Protein 4TT0 (pdb70)

Organism: Human herpesvirus 1 (strain 17) (NCBI:txid10299)

B-factor: mean 60.41, std 27.04, range [20.14, 181.1]

Nearest PDB structures (foldseek):
  4tt1-assembly1_B  TM=1.000E+00  e=6.386E-19  Human alphaherpesvirus 1 strain 17
  4tt1-assembly1_B  TM=8.387E-01  e=1.303E-18  Human alphaherpesvirus 1 strain 17
  3mxz-assembly1_A  TM=4.841E-01  e=7.674E+00  Arabidopsis thaliana

Secondary structure (DSSP, 8-state):
---HHHHHHHHHHHHHHHHHHHHHHHHHHHHHHHHHHHHHHHHHTTSPPPHHHHHHHTT--SHHHHHHHHHHHHHHHHHHHHHHHHHHHHHHHHHHHHHT-TTTS-BTTB--TTGGGHHHHHHHHSS--/-HHHHHHHHHHHHHHHHHHHHHHHHHHHHHHHHHHHHHHHHHHHHHTTSPPPHHHHHHHTT-SSHHHHHHHHHHHHHHHHHHHHHHHHHHHHHHHHHHHHHT-TTTS-BTTB--TTGGGHHHHHHHHTT--

Radius of gyration: 36.23 Å; Cα contacts (8 Å, |Δi|>4): 166; chains: 2; bounding box: 95×117×63 Å

Sequence (260 aa):
LGSAKQQRAEATERVTAGLREVLAARERRAQLEAEGLANLKTLLKVVAVPATVAKTLDQARSAEEIADQVEILVDQTEKARELDVQAVAWLEHAQRTFETHPLSAASGDGPGLLTRQGARLQALFDTRRGPLGSAKQQRAEATERVTAGLREVLAARERRAQLEAEGLANLKTLLKVVAVPATVAKTLDQARSAEEIADQVEILVDQTEKARELDVQAVAWLEHAQRTFETHPLSAASGDGPGLLTRQGARLQALFDTRR

InterPro domains:
  IPR005210 Herpesvirus large tegument protein deneddylase [PF03586] (1355-1606)
  IPR006928 Herpesvirus large tegument protein, USP domain [PF04843] (48-243)
  IPR006928 Herpesvirus large tegument protein, USP domain [PS51521] (45-263)
  IPR034702 Large tegument protein deneddylase [MF_04044] (42-3164)
  IPR038765 Papain-like cysteine peptidase superfamily [SSF54001] (44-271)

Foldseek 3Di:
DPDPVVVVVVVVVCVVVVVVVVVVVVVVVVVVQQVVLVVVLVVVPVDPDDPQCVVCSVVDPHPVVSVVSVVVVVVVVVVVVVVLVVVLVVLVVVVVDQCPDPVFHDDPVGHGPCVVVVVVSVVSNPPDD/DPVVVVVVVVVVVVVVVVVVVVVVVVVVVVVVVVQVVVLVVVLVVVPVDPDDCLQVVCSVVDPHPVVSVVSVVVVVVVVVVVVVVLVVVLVVLVVVVVVQCPDPVFHDDPVGHGDCVVVVVVNVVVNVPDD

Solvent-accessible surface area: 17402 Å² total; per-residue (Å²): 223,58,48,74,142,105,111,136,60,116,38,86,91,152,108,75,35,29,102,156,126,75,94,59,60,160,107,163,164,52,112,97,71,59,118,17,23,53,78,0,26,81,74,0,98,111,44,85,33,20,68,54,4,43,154,67,4,79,122,5,204,35,4,95,75,0,8,80,27,0,39,88,6,0,52,66,8,53,109,40,10,90,107,16,76,85,5,20,47,0,1,69,23,0,26,138,13,4,109,114,9,123,54,6,36,65,76,88,146,32,101,10,38,10,75,190,18,18,94,80,2,89,66,9,31,86,132,192,107,88,116,158,46,67,38,120,99,121,145,42,76,42,89,92,155,101,53,40,28,127,134,126,91,95,53,66,173,87,156,170,59,113,96,82,60,113,17,25,54,77,0,23,79,70,0,98,107,45,81,31,21,64,34,1,45,157,69,6,87,129,9,206,35,3,93,66,3,8,87,44,2,56,68,7,4,36,70,7,62,118,38,26,97,110,20,77,93,7,14,48,3,1,70,19,0,30,139,14,4,109,118,11,118,45,6,30,64,81,89,147,30,108,10,45,8,74,161,3,21,87,72,0,92,33,1,26,95,111,125,118

GO terms:
  GO:0101005 deubiquitinase activity (F, IDA)
  GO:0039537 symbiont-mediated suppression of cytoplasmic pattern recognition receptor signaling pathway (P, IDA)
  GO:0030430 host cell cytoplasm (C, IDA)
  GO:0019033 viral tegument (C, IDA)
  GO:0042025 host cell nucleus (C, EXP)
  GO:0019033 viral tegument (C, EXP)
  GO:0030430 host cell cytoplasm (C, EXP)
  GO:0039708 nuclear capsid assembly (P, IMP)
  GO:0005515 protein binding (F, IPI)

Structure (mmCIF, N/CA/C/O backbone):
data_4TT0
#
_entry.id   4TT0
#
_cell.length_a   110.939
_cell.length_b   110.939
_cell.length_c   154.930
_cell.angle_alpha   90.00
_cell.angle_beta   90.00
_cell.angle_gamma   120.00
#
_symmetry.space_group_name_H-M   'P 61 2 2'
#
loop_
_entity.id
_entity.type
_entity.pdbx_description
1 polymer Deneddylase
2 non-polymer 'IODIDE ION'
3 water water
#
loop_
_atom_site.group_PDB
_atom_site.id
_atom_site.type_symbol
_atom_site.label_atom_id
_atom_site.label_alt_id
_atom_site.label_comp_id
_atom_site.label_asym_id
_atom_site.label_entity_id
_atom_site.label_seq_id
_atom_site.pdbx_PDB_ins_code
_atom_site.Cartn_x
_atom_site.Cartn_y
_atom_site.Cartn_z
_atom_site.occupancy
_atom_site.B_iso_or_equiv
_atom_site.auth_seq_id
_atom_site.auth_comp_id
_atom_site.auth_asym_id
_atom_site.auth_atom_id
_atom_site.pdbx_PDB_model_num
ATOM 1 N N . LEU A 1 3 ? -3.231 -14.760 90.404 1.00 90.50 1597 LEU A N 1
ATOM 2 C CA . LEU A 1 3 ? -4.419 -15.551 90.690 1.00 108.12 1597 LEU A CA 1
ATOM 3 C C . LEU A 1 3 ? -4.958 -16.250 89.443 1.00 113.93 1597 LEU A C 1
ATOM 4 O O . LEU A 1 3 ? -5.467 -17.381 89.523 1.00 114.35 1597 LEU A O 1
ATOM 9 N N . GLY A 1 4 ? -4.862 -15.570 88.301 1.00 102.81 1598 GLY A N 1
ATOM 10 C CA . GLY A 1 4 ? -5.535 -16.013 87.090 1.00 109.23 1598 GLY A CA 1
ATOM 11 C C . GLY A 1 4 ? -5.095 -17.271 86.352 1.00 120.86 1598 GLY A C 1
ATOM 12 O O . GLY A 1 4 ? -5.927 -18.144 86.082 1.00 130.31 1598 GLY A O 1
ATOM 13 N N . SER A 1 5 ? -3.802 -17.398 86.066 1.00 117.11 1599 SER A N 1
ATOM 14 C CA . SER A 1 5 ? -3.302 -18.485 85.216 1.00 109.04 1599 SER A CA 1
ATOM 15 C C . SER A 1 5 ? -1.785 -18.432 85.123 1.00 117.42 1599 SER A C 1
ATOM 16 O O . SER A 1 5 ? -1.176 -17.442 85.519 1.00 114.20 1599 SER A O 1
ATOM 19 N N . ALA A 1 6 ? -1.177 -19.489 84.591 1.00 126.94 1600 ALA A N 1
ATOM 20 C CA . ALA A 1 6 ? 0.257 -19.483 84.325 1.00 113.18 1600 ALA A CA 1
ATOM 21 C C . ALA A 1 6 ? 0.580 -18.367 83.331 1.00 98.86 1600 ALA A C 1
ATOM 22 O O . ALA A 1 6 ? 1.449 -17.517 83.564 1.00 87.17 1600 ALA A O 1
ATOM 24 N N . LYS A 1 7 ? -0.167 -18.380 82.231 1.00 102.52 1601 LYS A N 1
ATOM 25 C CA . LYS A 1 7 ? -0.040 -17.431 81.131 1.00 91.21 1601 LYS A CA 1
ATOM 26 C C . LYS A 1 7 ? -0.445 -15.995 81.502 1.00 96.46 1601 LYS A C 1
ATOM 27 O O . LYS A 1 7 ? 0.196 -15.022 81.086 1.00 101.59 1601 LYS A O 1
ATOM 33 N N . GLN A 1 8 ? -1.521 -15.869 82.272 1.00 87.41 1602 GLN A N 1
ATOM 34 C CA . GLN A 1 8 ? -2.013 -14.567 82.698 1.00 77.65 1602 GLN A CA 1
ATOM 35 C C . GLN A 1 8 ? -1.090 -13.897 83.733 1.00 82.45 1602 GLN A C 1
ATOM 36 O O . GLN A 1 8 ? -0.993 -12.667 83.776 1.00 74.53 1602 GLN A O 1
ATOM 42 N N . GLN A 1 9 ? -0.406 -14.708 84.542 1.00 84.97 1603 GLN A N 1
ATOM 43 C CA . GLN A 1 9 ? 0.597 -14.224 85.498 1.00 88.71 1603 GLN A CA 1
ATOM 44 C C . GLN A 1 9 ? 1.730 -13.471 84.795 1.00 104.27 1603 GLN A C 1
ATOM 45 O O . GLN A 1 9 ? 2.147 -12.381 85.217 1.00 83.38 1603 GLN A O 1
ATOM 51 N N . ARG A 1 10 ? 2.235 -14.076 83.726 1.00 122.25 1604 ARG A N 1
ATOM 52 C CA . ARG A 1 10 ? 3.262 -13.453 82.908 1.00 119.15 1604 ARG A CA 1
ATOM 53 C C . ARG A 1 10 ? 2.787 -12.149 82.316 1.00 97.56 1604 ARG A C 1
ATOM 54 O O . ARG A 1 10 ? 3.492 -11.145 82.375 1.00 92.42 1604 ARG A O 1
ATOM 62 N N . ALA A 1 11 ? 1.582 -12.189 81.748 1.00 83.30 1605 ALA A N 1
ATOM 63 C CA . ALA A 1 11 ? 0.998 -11.050 81.048 1.00 78.33 1605 ALA A CA 1
ATOM 64 C C . ALA A 1 11 ? 0.911 -9.807 81.941 1.00 84.88 1605 ALA A C 1
ATOM 65 O O . ALA A 1 11 ? 1.179 -8.699 81.482 1.00 68.30 1605 ALA A O 1
ATOM 67 N N . GLU A 1 12 ? 0.544 -9.986 83.207 1.00 94.54 1606 GLU A N 1
ATOM 68 C CA . GLU A 1 12 ? 0.540 -8.871 84.152 1.00 94.02 1606 GLU A CA 1
ATOM 69 C C . GLU A 1 12 ? 1.947 -8.424 84.533 1.00 93.64 1606 GLU A C 1
ATOM 70 O O . GLU A 1 12 ? 2.187 -7.235 84.757 1.00 96.09 1606 GLU A O 1
ATOM 76 N N . ALA A 1 13 ? 2.868 -9.379 84.624 1.00 85.41 1607 ALA A N 1
ATOM 77 C CA . ALA A 1 13 ? 4.224 -9.080 85.062 1.00 80.45 1607 ALA A CA 1
ATOM 78 C C . ALA A 1 13 ? 4.960 -8.158 84.091 1.00 79.57 1607 ALA A C 1
ATOM 79 O O . ALA A 1 13 ? 5.583 -7.170 84.505 1.00 68.26 1607 ALA A O 1
ATOM 81 N N . THR A 1 14 ? 4.878 -8.472 82.803 1.00 59.75 1608 THR A N 1
ATOM 82 C CA . THR A 1 14 ? 5.443 -7.608 81.777 1.00 63.62 1608 THR A CA 1
ATOM 83 C C . THR A 1 14 ? 4.691 -6.284 81.727 1.00 62.90 1608 THR A C 1
ATOM 84 O O . THR A 1 14 ? 5.295 -5.232 81.568 1.00 66.87 1608 THR A O 1
ATOM 88 N N . GLU A 1 15 ? 3.368 -6.353 81.850 1.00 76.77 1609 GLU A N 1
ATOM 89 C CA . GLU A 1 15 ? 2.516 -5.171 81.780 1.00 68.73 1609 GLU A CA 1
ATOM 90 C C . GLU A 1 15 ? 2.964 -4.148 82.826 1.00 72.33 1609 GLU A C 1
ATOM 91 O O . GLU A 1 15 ? 2.958 -2.944 82.563 1.00 72.14 1609 GLU A O 1
ATOM 97 N N . ARG A 1 16 ? 3.358 -4.624 84.004 1.00 53.25 1610 ARG A N 1
ATOM 98 C CA . ARG A 1 16 ? 3.939 -3.740 85.012 1.00 53.09 1610 ARG A CA 1
ATOM 99 C C . ARG A 1 16 ? 5.188 -3.028 84.457 1.00 60.16 1610 ARG A C 1
ATOM 100 O O . ARG A 1 16 ? 5.426 -1.853 84.720 1.00 60.92 1610 ARG A O 1
ATOM 108 N N . VAL A 1 17 ? 5.988 -3.746 83.683 1.00 66.71 1611 VAL A N 1
ATOM 109 C CA . VAL A 1 17 ? 7.205 -3.164 83.136 1.00 55.64 1611 VAL A CA 1
ATOM 110 C C . VAL A 1 17 ? 6.884 -2.106 82.084 1.00 48.91 1611 VAL A C 1
ATOM 111 O O . VAL A 1 17 ? 7.430 -0.998 82.131 1.00 43.69 1611 VAL A O 1
ATOM 115 N N . THR A 1 18 ? 6.009 -2.441 81.135 1.00 45.18 1612 THR A N 1
ATOM 116 C CA . THR A 1 18 ? 5.645 -1.492 80.079 1.00 42.69 1612 THR A CA 1
ATOM 117 C C . THR A 1 18 ? 4.872 -0.275 80.601 1.00 48.11 1612 THR A C 1
ATOM 118 O O . THR A 1 18 ? 5.119 0.852 80.177 1.00 46.99 1612 THR A O 1
ATOM 122 N N . ALA A 1 19 ? 3.920 -0.507 81.497 1.00 53.77 1613 ALA A N 1
ATOM 123 C CA . ALA A 1 19 ? 3.187 0.590 82.112 1.00 50.90 1613 ALA A CA 1
ATOM 124 C C . ALA A 1 19 ? 4.139 1.498 82.906 1.00 50.34 1613 ALA A C 1
ATOM 125 O O . ALA A 1 19 ? 4.032 2.726 82.858 1.00 54.33 1613 ALA A O 1
ATOM 127 N N . GLY A 1 20 ? 5.085 0.886 83.613 1.00 43.84 1614 GLY A N 1
ATOM 128 C CA . GLY A 1 20 ? 6.081 1.628 84.360 1.00 43.85 1614 GLY A CA 1
ATOM 129 C C . GLY A 1 20 ? 6.909 2.502 83.431 1.00 41.03 1614 GLY A C 1
ATOM 130 O O . GLY A 1 20 ? 7.246 3.622 83.768 1.00 48.04 1614 GLY A O 1
ATOM 131 N N . LEU A 1 21 ? 7.264 1.972 82.267 1.00 39.74 1615 LEU A N 1
ATOM 132 C CA . LEU A 1 21 ? 7.938 2.761 81.259 1.00 37.34 1615 LEU A CA 1
ATOM 133 C C . LEU A 1 21 ? 7.084 3.950 80.799 1.00 55.44 1615 LEU A C 1
ATOM 134 O O . LEU A 1 21 ? 7.571 5.080 80.706 1.00 47.79 1615 LEU A O 1
ATOM 139 N N . ARG A 1 22 ? 5.817 3.679 80.496 1.00 42.72 1616 ARG A N 1
ATOM 140 C CA . ARG A 1 22 ? 4.888 4.697 80.025 1.00 42.64 1616 ARG A CA 1
ATOM 141 C C . ARG A 1 22 ? 4.752 5.790 81.059 1.00 37.80 1616 ARG A C 1
ATOM 142 O O . ARG A 1 22 ? 4.727 6.973 80.760 1.00 36.05 1616 ARG A O 1
ATOM 150 N N . GLU A 1 23 ? 4.676 5.372 82.301 1.00 38.38 1617 GLU A N 1
ATOM 151 C CA . GLU A 1 23 ? 4.595 6.309 83.389 1.00 39.87 1617 GLU A CA 1
ATOM 152 C C . GLU A 1 23 ? 5.877 7.174 83.422 1.00 49.68 1617 GLU A C 1
ATOM 153 O O . GLU A 1 23 ? 5.806 8.393 83.550 1.00 52.86 1617 GLU A O 1
ATOM 159 N N . VAL A 1 24 ? 7.043 6.553 83.275 1.00 49.16 1618 VAL A N 1
ATOM 160 C CA . VAL A 1 24 ? 8.299 7.295 83.284 1.00 42.06 1618 VAL A CA 1
ATOM 161 C C . VAL A 1 24 ? 8.387 8.299 82.137 1.00 44.16 1618 VAL A C 1
ATOM 162 O O . VAL A 1 24 ? 8.707 9.466 82.348 1.00 43.40 1618 VAL A O 1
ATOM 166 N N . LEU A 1 25 ? 8.059 7.857 80.934 1.00 32.80 1619 LEU A N 1
ATOM 167 C CA . LEU A 1 25 ? 8.089 8.736 79.781 1.00 30.94 1619 LEU A CA 1
ATOM 168 C C . LEU A 1 25 ? 7.097 9.906 79.950 1.00 31.56 1619 LEU A C 1
ATOM 169 O O . LEU A 1 25 ? 7.427 11.048 79.668 1.00 46.32 1619 LEU A O 1
ATOM 174 N N . ALA A 1 26 ? 5.888 9.608 80.403 1.00 33.28 1620 ALA A N 1
ATOM 175 C CA . ALA A 1 26 ? 4.868 10.631 80.621 1.00 37.94 1620 ALA A CA 1
ATOM 176 C C . ALA A 1 26 ? 5.359 11.711 81.574 1.00 35.87 1620 ALA A C 1
ATOM 177 O O . ALA A 1 26 ? 5.190 12.906 81.322 1.00 42.33 1620 ALA A O 1
ATOM 179 N N . ALA A 1 27 ? 5.996 11.291 82.655 1.00 36.93 1621 ALA A N 1
ATOM 180 C CA . ALA A 1 27 ? 6.510 12.241 83.619 1.00 38.61 1621 ALA A CA 1
ATOM 181 C C . ALA A 1 27 ? 7.619 13.093 83.004 1.00 40.74 1621 ALA A C 1
ATOM 182 O O . ALA A 1 27 ? 7.633 14.300 83.182 1.00 46.48 1621 ALA A O 1
ATOM 184 N N . ARG A 1 28 ? 8.534 12.472 82.266 1.00 34.16 1622 ARG A N 1
ATOM 185 C CA . ARG A 1 28 ? 9.643 13.211 81.675 1.00 45.11 1622 ARG A CA 1
ATOM 186 C C . ARG A 1 28 ? 9.109 14.280 80.714 1.00 41.27 1622 ARG A C 1
ATOM 187 O O . ARG A 1 28 ? 9.568 15.437 80.727 1.00 31.77 1622 ARG A O 1
ATOM 195 N N . GLU A 1 29 ? 8.138 13.881 79.897 1.00 31.04 1623 GLU A N 1
ATOM 196 C CA . GLU A 1 29 ? 7.498 14.789 78.961 1.00 38.13 1623 GLU A CA 1
ATOM 197 C C . GLU A 1 29 ? 6.852 15.993 79.649 1.00 45.55 1623 GLU A C 1
ATOM 198 O O . GLU A 1 29 ? 7.088 17.141 79.279 1.00 49.79 1623 GLU A O 1
ATOM 204 N N . ARG A 1 30 ? 6.040 15.708 80.654 1.00 35.70 1624 ARG A N 1
ATOM 205 C CA . ARG A 1 30 ? 5.365 16.729 81.420 1.00 38.95 1624 ARG A CA 1
ATOM 206 C C . ARG A 1 30 ? 6.386 17.664 82.052 1.00 39.65 1624 ARG A C 1
ATOM 207 O O . ARG A 1 30 ? 6.223 18.880 82.025 1.00 41.31 1624 ARG A O 1
ATOM 215 N N . ARG A 1 31 ? 7.455 17.084 82.587 1.00 38.71 1625 ARG A N 1
ATOM 216 C CA . ARG A 1 31 ? 8.526 17.838 83.208 1.00 39.56 1625 ARG A CA 1
ATOM 217 C C . ARG A 1 31 ? 9.214 18.753 82.196 1.00 42.17 1625 ARG A C 1
ATOM 218 O O . ARG A 1 31 ? 9.538 19.896 82.501 1.00 39.19 1625 ARG A O 1
ATOM 226 N N . ALA A 1 32 ? 9.429 18.262 80.983 1.00 36.04 1626 ALA A N 1
ATOM 227 C CA . ALA A 1 32 ? 10.082 19.084 79.978 1.00 35.88 1626 ALA A CA 1
ATOM 228 C C . ALA A 1 32 ? 9.268 20.353 79.725 1.00 50.60 1626 ALA A C 1
ATOM 229 O O . ALA A 1 32 ? 9.779 21.471 79.817 1.00 42.23 1626 ALA A O 1
ATOM 231 N N . GLN A 1 33 ? 7.984 20.175 79.474 1.00 35.69 1627 GLN A N 1
ATOM 232 C CA . GLN A 1 33 ? 7.137 21.293 79.127 1.00 37.92 1627 GLN A CA 1
ATOM 233 C C . GLN A 1 33 ? 6.905 22.267 80.231 1.00 41.72 1627 GLN A C 1
ATOM 234 O O . GLN A 1 33 ? 6.796 23.456 79.968 1.00 55.03 1627 GLN A O 1
ATOM 240 N N . LEU A 1 34 ? 6.837 21.801 81.467 1.00 30.06 1628 LEU A N 1
ATOM 241 C CA . LEU A 1 34 ? 6.704 22.768 82.535 1.00 32.12 1628 LEU A CA 1
ATOM 242 C C . LEU A 1 34 ? 8.036 23.519 82.716 1.00 41.91 1628 LEU A C 1
ATOM 243 O O . LEU A 1 34 ? 8.054 24.732 82.903 1.00 39.62 1628 LEU A O 1
ATOM 248 N N . GLU A 1 35 ? 9.150 22.809 82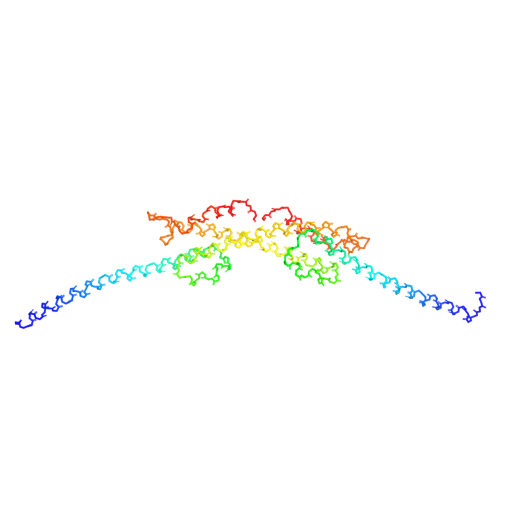.587 1.00 36.77 1629 GLU A N 1
ATOM 249 C CA . GLU A 1 35 ? 10.437 23.464 82.667 1.00 39.13 1629 GLU A CA 1
ATOM 250 C C . GLU A 1 35 ? 10.603 24.491 81.575 1.00 38.84 1629 GLU A C 1
ATOM 251 O O . GLU A 1 35 ? 11.216 25.533 81.793 1.00 31.74 1629 GLU A O 1
ATOM 257 N N . ALA A 1 36 ? 10.025 24.223 80.413 1.00 37.12 1630 ALA A N 1
ATOM 258 C CA . ALA A 1 36 ? 10.080 25.207 79.344 1.00 34.95 1630 ALA A CA 1
ATOM 259 C C . ALA A 1 36 ? 9.308 26.451 79.786 1.00 34.35 1630 ALA A C 1
ATOM 260 O O . ALA A 1 36 ? 9.760 27.571 79.577 1.00 45.53 1630 ALA A O 1
ATOM 262 N N . GLU A 1 37 ? 8.155 26.240 80.415 1.00 32.00 1631 GLU A N 1
ATOM 263 C CA . GLU A 1 37 ? 7.356 27.342 80.925 1.00 40.56 1631 GLU A CA 1
ATOM 264 C C . GLU A 1 37 ? 8.154 28.092 81.995 1.00 38.00 1631 GLU A C 1
ATOM 265 O O . GLU A 1 37 ? 8.214 29.321 81.986 1.00 35.75 1631 GLU A O 1
ATOM 271 N N . GLY A 1 38 ? 8.796 27.345 82.890 1.00 31.59 1632 GLY A N 1
ATOM 272 C CA . GLY A 1 38 ? 9.661 27.921 83.909 1.00 30.30 1632 GLY A CA 1
ATOM 273 C C . GLY A 1 38 ? 10.822 28.745 83.356 1.00 37.70 1632 GLY A C 1
ATOM 274 O O . GLY A 1 38 ? 11.159 29.787 83.917 1.00 44.86 1632 GLY A O 1
ATOM 275 N N . LEU A 1 39 ? 11.445 28.275 82.276 1.00 30.84 1633 LEU A N 1
ATOM 276 C CA . LEU A 1 39 ? 12.515 29.022 81.625 1.00 42.38 1633 LEU A CA 1
ATOM 277 C C . LEU A 1 39 ? 11.984 30.320 81.011 1.00 45.27 1633 LEU A C 1
ATOM 278 O O . LEU A 1 39 ? 12.626 31.372 81.096 1.00 40.87 1633 LEU A O 1
ATOM 283 N N . ALA A 1 40 ? 10.809 30.233 80.393 1.00 33.20 1634 ALA A N 1
ATOM 284 C CA . ALA A 1 40 ? 10.157 31.393 79.786 1.00 35.78 1634 ALA A CA 1
ATOM 285 C C . ALA A 1 40 ? 9.892 32.444 80.841 1.00 39.31 1634 ALA A C 1
ATOM 286 O O . ALA A 1 40 ? 10.142 33.625 80.642 1.00 34.41 1634 ALA A O 1
ATOM 288 N N . ASN A 1 41 ? 9.366 31.996 81.969 1.00 37.90 1635 ASN A N 1
ATOM 289 C CA . ASN A 1 41 ? 9.001 32.909 83.027 1.00 39.25 1635 ASN A CA 1
ATOM 290 C C . ASN A 1 41 ? 10.235 33.438 83.759 1.00 43.20 1635 ASN A C 1
ATOM 291 O O . ASN A 1 41 ? 10.217 34.550 84.289 1.00 44.02 1635 ASN A O 1
ATOM 296 N N . LEU A 1 42 ? 11.296 32.634 83.799 1.00 31.90 1636 LEU A N 1
ATOM 297 C CA . LEU A 1 42 ? 12.574 33.079 84.353 1.00 32.75 1636 LEU A CA 1
ATOM 298 C C . LEU A 1 42 ? 13.099 34.298 83.592 1.00 45.62 1636 LEU A C 1
ATOM 299 O O . LEU A 1 42 ? 13.539 35.279 84.188 1.00 43.62 1636 LEU A O 1
ATOM 304 N N . LYS A 1 43 ? 13.048 34.224 82.268 1.00 32.70 1637 LYS A N 1
ATOM 305 C CA . LYS A 1 43 ? 13.456 35.336 81.436 1.00 35.60 1637 LYS A CA 1
ATOM 306 C C . LYS A 1 43 ? 12.586 36.583 81.689 1.00 47.80 1637 LYS A C 1
ATOM 307 O O . LYS A 1 43 ? 13.092 37.706 81.758 1.00 35.49 1637 LYS A O 1
ATOM 313 N N . THR A 1 44 ? 11.282 36.385 81.838 1.00 44.46 1638 THR A N 1
ATOM 314 C CA . THR A 1 44 ? 10.381 37.494 82.119 1.00 36.30 1638 THR A CA 1
ATOM 315 C C . THR A 1 44 ? 10.791 38.171 83.419 1.00 40.95 1638 THR A C 1
ATOM 316 O O . THR A 1 44 ? 10.974 39.382 83.462 1.00 45.19 1638 THR A O 1
ATOM 320 N N . LEU A 1 45 ? 10.991 37.382 84.464 1.00 46.42 1639 LEU A N 1
ATOM 321 C CA . LEU A 1 45 ? 11.436 37.918 85.742 1.00 39.87 1639 LEU A CA 1
ATOM 322 C C . LEU A 1 45 ? 12.765 38.677 85.634 1.00 50.88 1639 LEU A C 1
ATOM 323 O O . LEU A 1 45 ? 12.904 39.775 86.184 1.00 45.78 1639 LEU A O 1
ATOM 328 N N . LEU A 1 46 ? 13.737 38.095 84.936 1.00 38.37 1640 LEU A N 1
ATOM 329 C CA . LEU A 1 46 ? 15.047 38.724 84.800 1.00 38.95 1640 LEU A CA 1
ATOM 330 C C . LEU A 1 46 ? 14.952 40.085 84.100 1.00 48.31 1640 LEU A C 1
ATOM 331 O O . LEU A 1 46 ? 15.753 40.970 84.348 1.00 46.86 1640 LEU A O 1
ATOM 336 N N . LYS A 1 47 ? 13.954 40.252 83.244 1.00 47.07 1641 LYS A N 1
ATOM 337 C CA . LYS A 1 47 ? 13.810 41.477 82.473 1.00 42.14 1641 LYS A CA 1
ATOM 338 C C . LYS A 1 47 ? 13.131 42.620 83.237 1.00 47.27 1641 LYS A C 1
ATOM 339 O O . LYS A 1 47 ? 13.011 43.721 82.712 1.00 49.80 1641 LYS A O 1
ATOM 345 N N . VAL A 1 48 ? 12.666 42.367 84.455 1.00 49.61 1642 VAL A N 1
ATOM 346 C CA . VAL A 1 48 ? 11.998 43.412 85.249 1.00 48.90 1642 VAL A CA 1
ATOM 347 C C . VAL A 1 48 ? 12.923 44.595 85.550 1.00 57.28 1642 VAL A C 1
ATOM 348 O O . VAL A 1 48 ? 12.496 45.749 85.640 1.00 68.70 1642 VAL A O 1
ATOM 352 N N . VAL A 1 49 ? 14.204 44.284 85.672 1.00 55.49 1643 VAL A N 1
ATOM 353 C CA . VAL A 1 49 ? 15.249 45.274 85.793 1.00 46.79 1643 VAL A CA 1
ATOM 354 C C . VAL A 1 49 ? 15.993 45.317 84.471 1.00 55.86 1643 VAL A C 1
ATOM 355 O O . VAL A 1 49 ? 16.331 44.267 83.916 1.00 52.50 1643 VAL A O 1
ATOM 359 N N . ALA A 1 50 ? 16.256 46.529 83.990 1.00 55.93 1644 ALA A N 1
ATOM 360 C CA . ALA A 1 50 ? 16.875 46.759 82.684 1.00 47.44 1644 ALA A CA 1
ATOM 361 C C . ALA A 1 50 ? 18.093 45.877 82.461 1.00 46.86 1644 ALA A C 1
ATOM 362 O O . ALA A 1 50 ? 18.964 45.764 83.322 1.00 53.44 1644 ALA A O 1
ATOM 364 N N . VAL A 1 51 ? 18.127 45.245 81.296 1.00 45.55 1645 VAL A N 1
ATOM 365 C CA . VAL A 1 51 ? 19.136 44.250 80.970 1.00 42.44 1645 VAL A CA 1
ATOM 366 C C . VAL A 1 51 ? 20.245 44.882 80.143 1.00 48.56 1645 VAL A C 1
ATOM 367 O O . VAL A 1 51 ? 19.975 45.507 79.123 1.00 69.32 1645 VAL A O 1
ATOM 371 N N . PRO A 1 52 ? 21.493 44.773 80.616 1.00 46.36 1646 PRO A N 1
ATOM 372 C CA . PRO A 1 52 ? 22.640 45.217 79.813 1.00 46.23 1646 PRO A CA 1
ATOM 373 C C . PRO A 1 52 ? 22.561 44.688 78.390 1.00 63.13 1646 PRO A C 1
ATOM 374 O O . PRO A 1 52 ? 22.199 43.528 78.194 1.00 73.49 1646 PRO A O 1
ATOM 378 N N . ALA A 1 53 ? 22.896 45.534 77.419 1.00 68.52 1647 ALA A N 1
ATOM 379 C CA . ALA A 1 53 ? 22.787 45.187 76.007 1.00 63.53 1647 ALA A CA 1
ATOM 380 C C . ALA A 1 53 ? 23.659 43.980 75.682 1.00 69.97 1647 ALA A C 1
ATOM 381 O O . ALA A 1 53 ? 23.316 43.153 74.831 1.00 74.39 1647 ALA A O 1
ATOM 383 N N . THR A 1 54 ? 24.793 43.910 76.375 1.00 68.43 1648 THR A N 1
ATOM 384 C CA . THR A 1 54 ? 25.685 42.760 76.359 1.00 73.57 1648 THR A CA 1
ATOM 385 C C . THR A 1 54 ? 24.989 41.414 76.325 1.00 77.08 1648 THR A C 1
ATOM 386 O O . THR A 1 54 ? 25.238 40.586 75.456 1.00 80.49 1648 THR A O 1
ATOM 390 N N . VAL A 1 55 ? 24.096 41.228 77.285 1.00 75.46 1649 VAL A N 1
ATOM 391 C CA . VAL A 1 55 ? 23.450 39.950 77.524 1.00 75.72 1649 VAL A CA 1
ATOM 392 C C . VAL A 1 55 ? 22.033 39.902 76.949 1.00 70.77 1649 VAL A C 1
ATOM 393 O O . VAL A 1 55 ? 21.529 38.831 76.605 1.00 61.87 1649 VAL A O 1
ATOM 397 N N . ALA A 1 56 ? 21.391 41.064 76.858 1.00 63.08 1650 ALA A N 1
ATOM 398 C CA . ALA A 1 56 ? 20.041 41.154 76.310 1.00 53.86 1650 ALA A CA 1
ATOM 399 C C . ALA A 1 56 ? 20.023 40.624 74.886 1.00 55.67 1650 ALA A C 1
ATOM 400 O O . ALA A 1 56 ? 19.060 39.993 74.451 1.00 73.88 1650 ALA A O 1
ATOM 402 N N . LYS A 1 57 ? 21.116 40.872 74.176 1.00 80.25 1651 LYS A N 1
ATOM 403 C CA . LYS A 1 57 ? 21.283 40.434 72.798 1.00 87.73 1651 LYS A CA 1
ATOM 404 C C . LYS A 1 57 ? 21.079 38.906 72.687 1.00 79.09 1651 LYS A C 1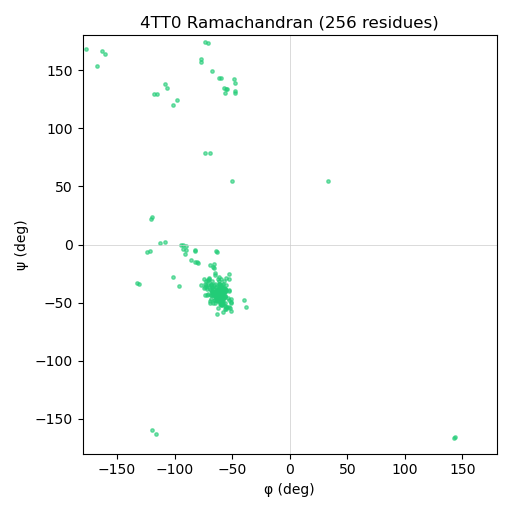
ATOM 405 O O . LYS A 1 57 ? 20.657 38.412 71.647 1.00 79.94 1651 LYS A O 1
ATOM 411 N N . THR A 1 58 ? 21.376 38.175 73.764 1.00 72.85 1652 THR A N 1
ATOM 412 C CA . THR A 1 58 ? 21.401 36.709 73.748 1.00 58.93 1652 THR A CA 1
ATOM 413 C C . THR A 1 58 ? 20.496 36.036 74.770 1.00 68.85 1652 THR A C 1
ATOM 414 O O . THR A 1 58 ? 20.378 34.805 74.792 1.00 69.84 1652 THR A O 1
ATOM 418 N N . LEU A 1 59 ? 19.896 36.835 75.642 1.00 70.60 1653 LEU A N 1
ATOM 419 C CA . LEU A 1 59 ? 19.151 36.291 76.771 1.00 56.90 1653 LEU A CA 1
ATOM 420 C C . LEU A 1 59 ? 17.972 35.453 76.296 1.00 55.27 1653 LEU A C 1
ATOM 421 O O . LEU A 1 59 ? 17.736 34.351 76.783 1.00 44.22 1653 LEU A O 1
ATOM 426 N N . ASP A 1 60 ? 17.229 35.982 75.333 1.00 61.04 1654 ASP A N 1
ATOM 427 C CA . ASP A 1 60 ? 16.029 35.307 74.870 1.00 58.82 1654 ASP A CA 1
ATOM 428 C C . ASP A 1 60 ? 16.387 33.996 74.222 1.00 60.62 1654 ASP A C 1
ATOM 429 O O . ASP A 1 60 ? 15.573 33.082 74.178 1.00 65.49 1654 ASP A O 1
ATOM 434 N N . GLN A 1 61 ? 17.615 33.897 73.728 1.00 67.00 1655 GLN A N 1
ATOM 435 C CA . GLN A 1 61 ? 18.019 32.706 73.000 1.00 75.14 1655 GLN A CA 1
ATOM 436 C C . GLN A 1 61 ? 18.454 31.562 73.912 1.00 69.71 1655 GLN A C 1
ATOM 437 O O . GLN A 1 61 ? 18.537 30.421 73.465 1.00 59.34 1655 GLN A O 1
ATOM 443 N N . ALA A 1 62 ? 18.705 31.852 75.185 1.00 66.87 1656 ALA A N 1
ATOM 444 C CA . ALA A 1 62 ? 19.162 30.818 76.108 1.00 47.53 1656 ALA A CA 1
ATOM 445 C C . ALA A 1 62 ? 18.176 29.657 76.141 1.00 48.87 1656 ALA A C 1
ATOM 446 O O . ALA A 1 62 ? 16.971 29.856 76.297 1.00 52.43 1656 ALA A O 1
ATOM 448 N N . ARG A 1 63 ? 18.694 28.445 75.986 1.00 53.26 1657 ARG A N 1
ATOM 449 C CA . ARG A 1 63 ? 17.852 27.258 75.930 1.00 49.81 1657 ARG A CA 1
ATOM 450 C C . ARG A 1 63 ? 17.690 26.559 77.291 1.00 49.95 1657 ARG A C 1
ATOM 451 O O . ARG A 1 63 ? 17.011 25.533 77.399 1.00 44.16 1657 ARG A O 1
ATOM 459 N N . SER A 1 64 ? 18.333 27.102 78.322 1.00 44.94 1658 SER A N 1
ATOM 460 C CA . SER A 1 64 ? 18.240 26.524 79.665 1.00 45.93 1658 SER A CA 1
ATOM 461 C C . SER A 1 64 ? 18.641 27.554 80.687 1.00 41.33 1658 SER A C 1
ATOM 462 O O . SER A 1 64 ? 19.305 28.541 80.347 1.00 39.03 1658 SER A O 1
ATOM 465 N N . ALA A 1 65 ? 18.305 27.294 81.945 1.00 37.36 1659 ALA A N 1
ATOM 466 C CA . ALA A 1 65 ? 18.744 28.163 83.039 1.00 36.42 1659 ALA A CA 1
ATOM 467 C C . ALA A 1 65 ? 20.263 28.231 83.158 1.00 46.10 1659 ALA A C 1
ATOM 468 O O . ALA A 1 65 ? 20.830 29.286 83.459 1.00 42.82 1659 ALA A O 1
ATOM 470 N N . GLU A 1 66 ? 20.908 27.097 82.898 1.00 44.22 1660 GLU A N 1
ATOM 471 C CA . GLU A 1 66 ? 22.356 26.984 82.945 1.00 45.61 1660 GLU A CA 1
ATOM 472 C C . GLU A 1 66 ? 23.007 27.963 81.960 1.00 51.31 1660 GLU A C 1
ATOM 473 O O . GLU A 1 66 ? 23.965 28.669 82.303 1.00 52.69 1660 GLU A O 1
ATOM 479 N N . GLU A 1 67 ? 22.472 28.026 80.744 1.00 51.59 1661 GLU A N 1
ATOM 480 C CA . GLU A 1 67 ? 23.002 28.943 79.731 1.00 46.08 1661 GLU A CA 1
ATOM 481 C C . GLU A 1 67 ? 22.865 30.397 80.178 1.00 47.90 1661 GLU A C 1
ATOM 482 O O . GLU A 1 67 ? 23.756 31.207 79.931 1.00 61.35 1661 GLU A O 1
ATOM 488 N N . ILE A 1 68 ? 21.751 30.738 80.819 1.00 39.20 1662 ILE A N 1
ATOM 489 C CA . ILE A 1 68 ? 21.601 32.096 81.337 1.00 43.47 1662 ILE A CA 1
ATOM 490 C C . ILE A 1 68 ? 22.679 32.384 82.379 1.00 43.18 1662 ILE A C 1
ATOM 491 O O . ILE A 1 68 ? 23.310 33.438 82.357 1.00 51.26 1662 ILE A O 1
ATOM 496 N N . ALA A 1 69 ? 22.911 31.423 83.270 1.00 45.65 1663 ALA A N 1
ATOM 497 C CA . ALA A 1 69 ? 23.958 31.557 84.280 1.00 48.23 1663 ALA A CA 1
ATOM 498 C C . ALA A 1 69 ? 25.307 31.828 83.621 1.00 50.06 1663 ALA A C 1
ATOM 499 O O . ALA A 1 69 ? 26.104 32.617 84.124 1.00 50.38 1663 ALA A O 1
ATOM 501 N N . ASP A 1 70 ? 25.560 31.151 82.505 1.00 52.71 1664 ASP A N 1
ATOM 502 C CA . ASP A 1 70 ? 26.776 31.368 81.730 1.00 48.74 1664 ASP A CA 1
ATOM 503 C C . ASP A 1 70 ? 26.856 32.815 81.254 1.00 51.22 1664 ASP A C 1
ATOM 504 O O . ASP A 1 70 ? 27.921 33.439 81.331 1.00 55.84 1664 ASP A O 1
ATOM 509 N N . GLN A 1 71 ? 25.737 33.346 80.759 1.00 48.97 1665 GLN A N 1
ATOM 510 C CA . GLN A 1 71 ? 25.728 34.712 80.243 1.00 54.74 1665 GLN A CA 1
ATOM 511 C C . GLN A 1 71 ? 25.994 35.657 81.412 1.00 57.33 1665 GLN A C 1
ATOM 512 O O . GLN A 1 71 ? 26.653 36.686 81.270 1.00 67.30 1665 GLN A O 1
ATOM 518 N N . VAL A 1 72 ? 25.478 35.285 82.574 1.00 42.19 1666 VAL A N 1
ATOM 519 C CA . VAL A 1 72 ? 25.727 36.034 83.785 1.00 38.15 1666 VAL A CA 1
ATOM 520 C C . VAL A 1 72 ? 27.218 36.056 84.082 1.00 48.33 1666 VAL A C 1
ATOM 521 O O . VAL A 1 72 ? 27.776 37.100 84.433 1.00 50.38 1666 VAL A O 1
ATOM 525 N N . GLU A 1 73 ? 27.861 34.900 83.930 1.00 41.42 1667 GLU A N 1
ATOM 526 C CA . GLU A 1 73 ? 29.280 34.784 84.232 1.00 48.65 1667 GLU A CA 1
ATOM 527 C C . GLU A 1 73 ? 30.105 35.597 83.248 1.00 60.97 1667 GLU A C 1
ATOM 528 O O . GLU A 1 73 ? 31.109 36.205 83.627 1.00 70.22 1667 GLU A O 1
ATOM 534 N N . ILE A 1 74 ? 29.684 35.604 81.987 1.00 51.98 1668 ILE A N 1
ATOM 535 C CA . ILE A 1 74 ? 30.307 36.474 80.997 1.00 53.99 1668 ILE A CA 1
ATOM 536 C C . ILE A 1 74 ? 30.248 37.934 81.456 1.00 53.32 1668 ILE A C 1
ATOM 537 O O . ILE A 1 74 ? 31.268 38.610 81.574 1.00 71.85 1668 ILE A O 1
ATOM 542 N N . LEU A 1 75 ? 29.043 38.395 81.746 1.00 55.00 1669 LEU A N 1
ATOM 543 C CA . LEU A 1 75 ? 28.828 39.756 82.199 1.00 57.85 1669 LEU A CA 1
ATOM 544 C C . LEU A 1 75 ? 29.712 40.114 83.391 1.00 54.59 1669 LEU A C 1
ATOM 545 O O . LEU A 1 75 ? 30.216 41.229 83.484 1.00 59.25 1669 LEU A O 1
ATOM 550 N N . VAL A 1 76 ? 29.887 39.170 84.308 1.00 51.46 1670 VAL A N 1
ATOM 551 C CA . VAL A 1 76 ? 30.722 39.404 85.479 1.00 55.94 1670 VAL A CA 1
ATOM 552 C C . VAL A 1 76 ? 32.172 39.592 85.084 1.00 61.34 1670 VAL A C 1
ATOM 553 O O . VAL A 1 76 ? 32.836 40.524 85.532 1.00 63.95 1670 VAL A O 1
ATOM 557 N N . ASP A 1 77 ? 32.655 38.686 84.244 1.00 65.25 1671 ASP A N 1
ATOM 558 C CA . ASP A 1 77 ? 33.987 38.796 83.679 1.00 61.53 1671 ASP A CA 1
ATOM 559 C C . ASP A 1 77 ? 34.194 40.167 83.022 1.00 66.12 1671 ASP A C 1
ATOM 560 O O . ASP A 1 77 ? 35.140 40.882 83.339 1.00 72.50 1671 ASP A O 1
ATOM 565 N N . GLN A 1 78 ? 33.295 40.527 82.114 1.00 59.79 1672 GLN A N 1
ATOM 566 C CA . GLN A 1 78 ? 33.361 41.807 81.420 1.00 50.84 1672 GLN A CA 1
ATOM 567 C C . GLN A 1 78 ? 33.383 42.999 82.368 1.00 49.40 1672 GLN A C 1
ATOM 568 O O . GLN A 1 78 ? 34.059 43.996 82.114 1.00 63.18 1672 GLN A O 1
ATOM 574 N N . THR A 1 79 ? 32.627 42.917 83.450 1.00 47.22 1673 THR A N 1
ATOM 575 C CA . THR A 1 79 ? 32.569 44.042 84.372 1.00 53.67 1673 THR A CA 1
ATOM 576 C C . THR A 1 79 ? 33.887 44.126 85.129 1.00 59.32 1673 THR A C 1
ATOM 577 O O . THR A 1 79 ? 34.396 45.215 85.380 1.00 62.12 1673 THR A O 1
ATOM 581 N N . GLU A 1 80 ? 34.448 42.961 85.451 1.00 59.74 1674 GLU A N 1
ATOM 582 C CA . GLU A 1 80 ? 35.763 42.881 86.078 1.00 58.68 1674 GLU A CA 1
ATOM 583 C C . GLU A 1 80 ? 36.833 43.511 85.189 1.00 66.57 1674 GLU A C 1
ATOM 584 O O . GLU A 1 80 ? 37.614 44.339 85.654 1.00 67.83 1674 GLU A O 1
ATOM 590 N N . LYS A 1 81 ? 36.885 43.092 83.924 1.00 66.10 1675 LYS A N 1
ATOM 591 C CA . LYS A 1 81 ? 37.872 43.624 82.983 1.00 59.85 1675 LYS A CA 1
ATOM 592 C C . LYS A 1 81 ? 37.714 45.142 82.811 1.00 58.32 1675 LYS A C 1
ATOM 593 O O . LYS A 1 81 ? 38.707 45.867 82.783 1.00 68.23 1675 LYS A O 1
ATOM 599 N N . ALA A 1 82 ? 36.477 45.628 82.741 1.00 56.98 1676 ALA A N 1
ATOM 600 C CA . ALA A 1 82 ? 36.227 47.066 82.580 1.00 47.24 1676 ALA A CA 1
ATOM 601 C C . ALA A 1 82 ? 36.717 47.869 83.780 1.00 55.50 1676 ALA A C 1
ATOM 602 O O . ALA A 1 82 ? 37.208 48.986 83.635 1.00 62.66 1676 ALA A O 1
ATOM 604 N N . ARG A 1 83 ? 36.572 47.308 84.970 1.00 59.72 1677 ARG A N 1
ATOM 605 C CA . ARG A 1 83 ? 37.034 48.000 86.160 1.00 60.43 1677 ARG A CA 1
ATOM 606 C C . ARG A 1 83 ? 38.559 48.035 86.161 1.00 58.19 1677 ARG A C 1
ATOM 607 O O . ARG A 1 83 ? 39.166 48.970 86.675 1.00 65.95 1677 ARG A O 1
ATOM 615 N N . GLU A 1 84 ? 39.170 47.024 85.555 1.00 65.10 1678 GLU A N 1
ATOM 616 C CA . GLU A 1 84 ? 40.618 46.976 85.428 1.00 65.96 1678 GLU A CA 1
ATOM 617 C C . GLU A 1 84 ? 41.110 48.094 84.518 1.00 64.30 1678 GLU A C 1
ATOM 618 O O . GLU A 1 84 ? 42.120 48.736 84.801 1.00 67.32 1678 GLU A O 1
ATOM 624 N N . LEU A 1 85 ? 40.391 48.316 83.423 1.00 53.57 1679 LEU A N 1
ATOM 625 C CA . LEU A 1 85 ? 40.789 49.324 82.442 1.00 54.92 1679 LEU A CA 1
ATOM 626 C C . LEU A 1 85 ? 40.602 50.742 82.963 1.00 54.58 1679 LEU A C 1
ATOM 627 O O . LEU A 1 85 ? 41.323 51.665 82.584 1.00 58.11 1679 LEU A O 1
ATOM 632 N N . ASP A 1 86 ? 39.600 50.901 83.810 1.00 49.32 1680 ASP A N 1
ATOM 633 C CA . ASP A 1 86 ? 39.325 52.166 84.446 1.00 42.01 1680 ASP A CA 1
ATOM 634 C C . ASP A 1 86 ? 40.529 52.580 85.258 1.00 47.36 1680 ASP A C 1
ATOM 635 O O . ASP A 1 86 ? 41.041 53.697 85.138 1.00 50.19 1680 ASP A O 1
ATOM 640 N N . VAL A 1 87 ? 40.980 51.642 86.080 1.00 57.22 1681 VAL A N 1
ATOM 641 C CA . VAL A 1 87 ? 42.155 51.828 86.909 1.00 61.12 1681 VAL A CA 1
ATOM 642 C C . VAL A 1 87 ? 43.323 52.312 86.054 1.00 62.43 1681 VAL A C 1
ATOM 643 O O . VAL A 1 87 ? 44.009 53.275 86.404 1.00 58.40 1681 VAL A O 1
ATOM 647 N N . GLN A 1 88 ? 43.528 51.646 84.921 1.00 57.62 1682 GLN A N 1
ATOM 648 C CA . GLN A 1 88 ? 44.636 51.976 84.045 1.00 58.60 1682 GLN A CA 1
ATOM 649 C C . GLN A 1 88 ? 44.428 53.339 83.423 1.00 57.80 1682 GLN A C 1
ATOM 650 O O . GLN A 1 88 ? 45.360 54.141 83.349 1.00 51.70 1682 GLN A O 1
ATOM 656 N N . ALA A 1 89 ? 43.189 53.610 83.024 1.00 54.60 1683 ALA A N 1
ATOM 657 C CA . ALA A 1 89 ? 42.876 54.826 82.287 1.00 51.82 1683 ALA A CA 1
ATOM 658 C C . ALA A 1 89 ? 43.032 56.060 83.159 1.00 57.20 1683 ALA A C 1
ATOM 659 O O . ALA A 1 89 ? 43.594 57.066 82.728 1.00 48.95 1683 ALA A O 1
ATOM 661 N N . VAL A 1 90 ? 42.538 55.982 84.387 1.00 55.81 1684 VAL A N 1
ATOM 662 C CA . VAL A 1 90 ? 42.719 57.082 85.318 1.00 66.05 1684 VAL A CA 1
ATOM 663 C C . VAL A 1 90 ? 44.210 57.314 85.569 1.00 68.32 1684 VAL A C 1
ATOM 664 O O . VAL A 1 90 ? 44.664 58.456 85.622 1.00 61.51 1684 VAL A O 1
ATOM 668 N N . ALA A 1 91 ? 44.967 56.226 85.700 1.00 61.11 1685 ALA A N 1
ATOM 669 C CA . ALA A 1 91 ? 46.400 56.325 85.954 1.00 47.37 1685 ALA A CA 1
ATOM 670 C C . ALA A 1 91 ? 47.090 57.026 84.794 1.00 53.54 1685 ALA A C 1
ATOM 671 O O . ALA A 1 91 ? 47.945 57.886 84.992 1.00 54.88 1685 ALA A O 1
ATOM 673 N N . TRP A 1 92 ? 46.703 56.679 83.577 1.00 48.22 1686 TRP A N 1
ATOM 674 C CA . TRP A 1 92 ? 47.333 57.295 82.429 1.00 53.34 1686 TRP A CA 1
ATOM 675 C C . TRP A 1 92 ? 46.885 58.751 82.300 1.00 60.47 1686 TRP A C 1
ATOM 676 O O . TRP A 1 92 ? 47.697 59.640 82.048 1.00 65.49 1686 TRP A O 1
ATOM 687 N N . LEU A 1 93 ? 45.595 58.989 82.488 1.00 57.09 1687 LEU A N 1
ATOM 688 C CA . LEU A 1 93 ? 45.052 60.339 82.424 1.00 52.23 1687 LEU A CA 1
ATOM 689 C C . LEU A 1 93 ? 45.705 61.269 83.451 1.00 52.17 1687 LEU A C 1
ATOM 690 O O . LEU A 1 93 ? 45.931 62.438 83.160 1.00 66.97 1687 LEU A O 1
ATOM 695 N N . GLU A 1 94 ? 46.012 60.758 84.643 1.00 47.00 1688 GLU A N 1
ATOM 696 C CA . GLU A 1 94 ? 46.706 61.558 85.655 1.00 51.41 1688 GLU A CA 1
ATOM 697 C C . GLU A 1 94 ? 48.076 61.964 85.132 1.00 52.80 1688 GLU A C 1
ATOM 698 O O . GLU A 1 94 ? 48.476 63.123 85.213 1.00 58.91 1688 GLU A O 1
ATOM 704 N N . HIS A 1 95 ? 48.776 60.985 84.575 1.00 56.10 1689 HIS A N 1
ATOM 705 C CA . HIS A 1 95 ? 50.102 61.175 84.018 1.00 48.55 1689 HIS A CA 1
ATOM 706 C C . HIS A 1 95 ? 50.081 62.123 82.826 1.00 52.66 1689 HIS A C 1
ATOM 707 O O . HIS A 1 95 ? 50.917 63.024 82.717 1.00 44.76 1689 HIS A O 1
ATOM 714 N N . ALA A 1 96 ? 49.103 61.924 81.949 1.00 43.30 1690 ALA A N 1
ATOM 715 C CA . ALA A 1 96 ? 48.976 62.723 80.738 1.00 41.80 1690 ALA A CA 1
ATOM 716 C C . ALA A 1 96 ? 48.705 64.180 81.083 1.00 47.24 1690 ALA A C 1
ATOM 717 O O . ALA A 1 96 ? 49.263 65.087 80.472 1.00 44.97 1690 ALA A O 1
ATOM 719 N N . GLN A 1 97 ? 47.855 64.401 82.072 1.00 39.65 1691 GLN A N 1
ATOM 720 C CA . GLN A 1 97 ? 47.568 65.752 82.492 1.00 48.59 1691 GLN A CA 1
ATOM 721 C C . GLN A 1 97 ? 48.822 66.423 83.075 1.00 51.94 1691 GLN A C 1
ATOM 722 O O . GLN A 1 97 ? 49.102 67.579 82.790 1.00 50.94 1691 GLN A O 1
ATOM 728 N N . ARG A 1 98 ? 49.563 65.695 83.898 1.00 49.91 1692 ARG A N 1
ATOM 729 C CA . ARG A 1 98 ? 50.811 66.190 84.463 1.00 44.48 1692 ARG A CA 1
ATOM 730 C C . ARG A 1 98 ? 51.776 66.573 83.347 1.00 52.05 1692 ARG A C 1
ATOM 731 O O . ARG A 1 98 ? 52.393 67.635 83.374 1.00 50.82 1692 ARG A O 1
ATOM 739 N N . THR A 1 99 ? 51.866 65.707 82.344 1.00 51.52 1693 THR A N 1
ATOM 740 C CA . THR A 1 99 ? 52.804 65.884 81.253 1.00 37.68 1693 THR A CA 1
ATOM 741 C C . THR A 1 99 ? 52.449 67.122 80.448 1.00 39.36 1693 THR A C 1
ATOM 742 O O . THR A 1 99 ? 53.295 67.978 80.204 1.00 50.47 1693 THR A O 1
ATOM 746 N N . PHE A 1 100 ? 51.183 67.212 80.055 1.00 49.63 1694 PHE A N 1
ATOM 747 C CA . PHE A 1 100 ? 50.679 68.340 79.276 1.00 43.83 1694 PHE A CA 1
ATOM 748 C C . PHE A 1 100 ? 50.920 69.687 79.960 1.00 51.84 1694 PHE A C 1
ATOM 749 O O . PHE A 1 100 ? 51.290 70.673 79.309 1.00 37.11 1694 PHE A O 1
ATOM 757 N N . GLU A 1 101 ? 50.732 69.717 81.276 1.00 44.87 1695 GLU A N 1
ATOM 758 C CA . GLU A 1 101 ? 50.858 70.946 82.036 1.00 41.20 1695 GLU A CA 1
ATOM 759 C C . GLU A 1 101 ? 52.295 71.490 82.060 1.00 46.44 1695 GLU A C 1
ATOM 760 O O . GLU A 1 101 ? 52.504 72.669 82.346 1.00 49.73 1695 GLU A O 1
ATOM 766 N N . THR A 1 102 ? 53.273 70.634 81.769 1.00 46.60 1696 THR A N 1
ATOM 767 C CA . THR A 1 102 ? 54.680 71.031 81.806 1.00 42.71 1696 THR A CA 1
ATOM 768 C C . THR A 1 102 ? 55.378 70.867 80.467 1.00 36.58 1696 THR A C 1
ATOM 769 O O . THR A 1 102 ? 56.606 70.757 80.423 1.00 66.14 1696 THR A O 1
ATOM 773 N N . HIS A 1 103 ? 54.617 70.846 79.378 1.00 34.04 1697 HIS A N 1
ATOM 774 C CA . HIS A 1 103 ? 55.235 70.659 78.071 1.00 35.37 1697 HIS A CA 1
ATOM 775 C C . HIS A 1 103 ? 55.006 71.866 77.183 1.00 38.13 1697 HIS A C 1
ATOM 776 O O . HIS A 1 103 ? 53.877 72.315 77.019 1.00 33.95 1697 HIS A O 1
ATOM 783 N N . PRO A 1 104 ? 56.084 72.390 76.594 1.00 45.74 1698 PRO A N 1
ATOM 784 C CA . PRO A 1 104 ? 56.036 73.620 75.788 1.00 29.53 1698 PRO A CA 1
ATOM 785 C C . PRO A 1 104 ? 54.965 73.586 74.684 1.00 42.55 1698 PRO A C 1
ATOM 786 O O . PRO A 1 104 ? 54.509 74.650 74.260 1.00 28.95 1698 PRO A O 1
ATOM 790 N N . LEU A 1 105 ? 54.582 72.398 74.217 1.00 32.65 1699 LEU A N 1
ATOM 791 C CA . LEU A 1 105 ? 53.623 72.306 73.112 1.00 32.39 1699 LEU A CA 1
ATOM 792 C C . LEU A 1 105 ? 52.164 72.464 73.533 1.00 34.33 1699 LEU A C 1
ATOM 793 O O . LEU A 1 105 ? 51.287 72.674 72.691 1.00 34.59 1699 LEU A O 1
ATOM 798 N N . SER A 1 106 ? 51.912 72.355 74.830 1.00 31.12 1700 SER A N 1
ATOM 799 C CA . SER A 1 106 ? 50.552 72.211 75.337 1.00 36.47 1700 SER A CA 1
ATOM 800 C C . SER A 1 106 ? 50.228 73.137 76.494 1.00 41.39 1700 SER A C 1
ATOM 801 O O . SER A 1 106 ? 49.091 73.573 76.651 1.00 47.98 1700 SER A O 1
ATOM 804 N N . ALA A 1 107 ? 51.237 73.413 77.309 1.00 51.46 1701 ALA A N 1
ATOM 805 C CA . ALA A 1 107 ? 51.050 74.153 78.545 1.00 57.84 1701 ALA A CA 1
ATOM 806 C C . ALA A 1 107 ? 50.469 75.541 78.295 1.00 56.62 1701 ALA A C 1
ATOM 807 O O . ALA A 1 107 ? 50.740 76.170 77.267 1.00 38.00 1701 ALA A O 1
ATOM 809 N N . ALA A 1 108 ? 49.608 75.971 79.212 1.00 54.41 1702 ALA A N 1
ATOM 810 C CA . ALA A 1 108 ? 49.062 77.318 79.176 1.00 51.24 1702 ALA A CA 1
ATOM 811 C C . ALA A 1 108 ? 50.190 78.324 79.196 1.00 59.31 1702 ALA A C 1
ATOM 812 O O . ALA A 1 108 ? 51.135 78.205 79.984 1.00 53.28 1702 ALA A O 1
ATOM 814 N N . SER A 1 109 ? 50.074 79.317 78.324 1.00 77.68 1703 SER A N 1
ATOM 815 C CA . SER A 1 109 ? 51.049 80.385 78.241 1.00 96.88 1703 SER A CA 1
ATOM 816 C C . SER A 1 109 ? 50.397 81.708 78.601 1.00 102.17 1703 SER A C 1
ATOM 817 O O . SER A 1 109 ? 49.315 81.742 79.193 1.00 104.65 1703 SER A O 1
ATOM 820 N N . GLY A 1 110 ? 51.056 82.799 78.240 1.00 92.86 1704 GLY A N 1
ATOM 821 C CA . GLY A 1 110 ? 50.474 84.108 78.442 1.00 103.85 1704 GLY A CA 1
ATOM 822 C C . GLY A 1 110 ? 49.284 84.341 77.529 1.00 117.50 1704 GLY A C 1
ATOM 823 O O . GLY A 1 110 ? 48.448 85.211 77.786 1.00 122.23 1704 GLY A O 1
ATOM 824 N N . ASP A 1 111 ? 49.181 83.530 76.481 1.00 121.38 1705 ASP A N 1
ATOM 825 C CA . ASP A 1 111 ? 48.236 83.796 75.406 1.00 131.90 1705 ASP A CA 1
ATOM 826 C C . ASP A 1 111 ? 46.868 83.164 75.632 1.00 143.94 1705 ASP A C 1
ATOM 827 O O . ASP A 1 111 ? 45.950 83.353 74.832 1.00 148.70 1705 ASP A O 1
ATOM 832 N N . GLY A 1 112 ? 46.725 82.447 76.740 1.00 141.61 1706 GLY A N 1
ATOM 833 C CA . GLY A 1 112 ? 45.474 81.785 77.058 1.00 124.83 1706 GLY A CA 1
ATOM 834 C C . GLY A 1 112 ? 45.735 80.448 77.722 1.00 104.65 1706 GLY A C 1
ATOM 835 O O . GLY A 1 112 ? 46.857 80.180 78.154 1.00 104.30 1706 GLY A O 1
ATOM 836 N N . PRO A 1 113 ? 44.699 79.597 77.796 1.00 84.91 1707 PRO A N 1
ATOM 837 C CA . PRO A 1 113 ? 44.754 78.296 78.476 1.00 80.99 1707 PRO A CA 1
ATOM 838 C C . PRO A 1 113 ? 45.465 77.171 77.714 1.00 72.71 1707 PRO A C 1
ATOM 839 O O . PRO A 1 113 ? 45.581 77.194 76.485 1.00 74.93 1707 PRO A O 1
ATOM 843 N N . GLY A 1 114 ? 45.928 76.180 78.470 1.00 60.68 1708 GLY A N 1
ATOM 844 C CA . GLY A 1 114 ? 46.598 75.016 77.914 1.00 59.67 1708 GLY A CA 1
ATOM 845 C C . GLY A 1 114 ? 45.585 74.116 77.234 1.00 58.20 1708 GLY A C 1
ATOM 846 O O . GLY A 1 114 ? 44.390 74.376 77.333 1.00 51.19 1708 GLY A O 1
ATOM 847 N N . LEU A 1 115 ? 46.051 73.059 76.567 1.00 56.49 1709 LEU A N 1
ATOM 848 C CA . LEU A 1 115 ? 45.168 72.194 75.782 1.00 55.65 1709 LEU A CA 1
ATOM 849 C C . LEU A 1 115 ? 44.115 71.503 76.627 1.00 57.90 1709 LEU A C 1
ATOM 850 O O . LEU A 1 115 ? 42.962 71.373 76.219 1.00 81.83 1709 LEU A O 1
ATOM 855 N N . LEU A 1 116 ? 44.523 71.050 77.802 1.00 49.75 1710 LEU A N 1
ATOM 856 C CA . LEU A 1 116 ? 43.641 70.287 78.666 1.00 50.12 1710 LEU A CA 1
ATOM 857 C C . LEU A 1 116 ? 42.897 71.165 79.666 1.00 60.43 1710 LEU A C 1
ATOM 858 O O . LEU A 1 116 ? 42.071 70.658 80.428 1.00 55.65 1710 LEU A O 1
ATOM 863 N N . THR A 1 117 ? 43.194 72.467 79.673 1.00 50.05 1711 THR A N 1
ATOM 864 C CA . THR A 1 117 ? 42.584 73.373 80.643 1.00 61.74 1711 THR A CA 1
ATOM 865 C C . THR A 1 117 ? 41.071 73.242 80.682 1.00 78.80 1711 THR A C 1
ATOM 866 O O . THR A 1 117 ? 40.497 72.906 81.712 1.00 73.73 1711 THR A O 1
ATOM 870 N N . ARG A 1 118 ? 40.448 73.443 79.525 1.00 101.10 1712 ARG A N 1
ATOM 871 C CA . ARG A 1 118 ? 38.992 73.433 79.389 1.00 107.36 1712 ARG A CA 1
ATOM 872 C C . ARG A 1 118 ? 38.350 72.091 79.694 1.00 89.62 1712 ARG A C 1
ATOM 873 O O . ARG A 1 118 ? 37.127 71.968 79.724 1.00 102.58 1712 ARG A O 1
ATOM 881 N N . GLN A 1 119 ? 39.180 71.089 79.934 1.00 80.63 1713 GLN A N 1
ATOM 882 C CA . GLN A 1 119 ? 38.686 69.757 80.246 1.00 69.98 1713 GLN A CA 1
ATOM 883 C C . GLN A 1 119 ? 39.002 69.357 81.683 1.00 70.08 1713 GLN A C 1
ATOM 884 O O . GLN A 1 119 ? 38.691 68.242 82.111 1.00 65.75 1713 GLN A O 1
ATOM 890 N N . GLY A 1 120 ? 39.638 70.273 82.411 1.00 72.66 1714 GLY A N 1
ATOM 891 C CA . GLY A 1 120 ? 40.110 70.015 83.762 1.00 77.71 1714 GLY A CA 1
ATOM 892 C C . GLY A 1 120 ? 39.078 69.540 84.767 1.00 81.44 1714 GLY A C 1
ATOM 893 O O . GLY A 1 120 ? 39.278 68.525 85.440 1.00 83.05 1714 GLY A O 1
ATOM 894 N N . ALA A 1 121 ? 37.965 70.262 84.852 1.00 81.93 1715 ALA A N 1
ATOM 895 C CA . ALA A 1 121 ? 36.903 69.935 85.795 1.00 89.71 1715 ALA A CA 1
ATOM 896 C C . ALA A 1 121 ? 36.438 68.491 85.591 1.00 87.94 1715 ALA A C 1
ATOM 897 O O . ALA A 1 121 ? 36.405 67.690 86.527 1.00 89.24 1715 ALA A O 1
ATOM 899 N N . ARG A 1 122 ? 36.085 68.177 84.353 1.00 83.22 1716 ARG A N 1
ATOM 900 C CA . ARG A 1 122 ? 35.649 66.845 83.968 1.00 60.57 1716 ARG A CA 1
ATOM 901 C C . ARG A 1 122 ? 36.682 65.806 84.398 1.00 69.57 1716 ARG A C 1
ATOM 902 O O . ARG A 1 122 ? 36.339 64.796 85.003 1.00 77.29 1716 ARG A O 1
ATOM 910 N N . LEU A 1 123 ? 37.956 66.087 84.124 1.00 74.86 1717 LEU A N 1
ATOM 911 C CA . LEU A 1 123 ? 39.049 65.178 84.484 1.00 67.26 1717 LEU A CA 1
ATOM 912 C C . LEU A 1 123 ? 39.101 64.881 85.975 1.00 72.01 1717 LEU A C 1
ATOM 913 O O . LEU A 1 123 ? 39.168 63.718 86.384 1.00 66.78 1717 LEU A O 1
ATOM 918 N N . GLN A 1 124 ? 39.062 65.944 86.773 1.00 68.55 1718 GLN A N 1
ATOM 919 C CA . GLN A 1 124 ? 39.120 65.835 88.224 1.00 76.42 1718 GLN A CA 1
ATOM 920 C C . GLN A 1 124 ? 38.007 64.945 88.775 1.00 89.26 1718 GLN A C 1
ATOM 921 O O . GLN A 1 124 ? 38.223 64.208 89.737 1.00 104.24 1718 GLN A O 1
ATOM 927 N N . ALA A 1 125 ? 36.820 65.026 88.179 1.00 82.02 1719 ALA A N 1
ATOM 928 C CA . ALA A 1 125 ? 35.709 64.160 88.572 1.00 75.44 1719 ALA A CA 1
ATOM 929 C C . ALA A 1 125 ? 36.109 62.686 88.504 1.00 81.91 1719 ALA A C 1
ATOM 930 O O . ALA A 1 125 ? 35.969 61.950 89.486 1.00 90.25 1719 ALA A O 1
ATOM 932 N N . LEU A 1 126 ? 36.617 62.269 87.346 1.00 70.16 1720 LEU A N 1
ATOM 933 C CA . LEU A 1 126 ? 37.098 60.903 87.159 1.00 65.29 1720 LEU A CA 1
ATOM 934 C C . LEU A 1 126 ? 38.141 60.522 88.192 1.00 73.58 1720 LEU A C 1
ATOM 935 O O . LEU A 1 126 ? 38.219 59.376 88.620 1.00 87.04 1720 LEU A O 1
ATOM 940 N N . PHE A 1 127 ? 38.949 61.498 88.578 1.00 83.39 1721 PHE A N 1
ATOM 941 C CA . PHE A 1 127 ? 40.070 61.262 89.472 1.00 89.11 1721 PHE A CA 1
ATOM 942 C C . PHE A 1 127 ? 39.598 61.101 90.908 1.00 93.86 1721 PHE A C 1
ATOM 943 O O . PHE A 1 127 ? 40.152 60.300 91.661 1.00 85.02 1721 PHE A O 1
ATOM 951 N N . ASP A 1 128 ? 38.548 61.836 91.275 1.00 109.69 1722 ASP A N 1
ATOM 952 C CA . ASP A 1 128 ? 38.144 61.913 92.676 1.00 118.64 1722 ASP A CA 1
ATOM 953 C C . ASP A 1 128 ? 37.581 60.596 93.168 1.00 127.93 1722 ASP A C 1
ATOM 954 O O . ASP A 1 128 ? 36.368 60.395 93.229 1.00 124.52 1722 ASP A O 1
ATOM 959 N N . THR A 1 129 ? 38.519 59.699 93.465 1.00 142.19 1723 THR A N 1
ATOM 960 C CA . THR A 1 129 ? 38.338 58.519 94.303 1.00 147.37 1723 THR A CA 1
ATOM 961 C C . THR A 1 129 ? 36.969 57.849 94.260 1.00 149.09 1723 THR A C 1
ATOM 962 O O . THR A 1 129 ? 36.348 57.662 95.309 1.00 162.56 1723 THR A O 1
ATOM 966 N N . ARG A 1 130 ? 36.503 57.484 93.064 1.00 132.66 1724 ARG A N 1
ATOM 967 C CA . ARG A 1 130 ? 35.301 56.651 92.952 1.00 126.78 1724 ARG A CA 1
ATOM 968 C C . ARG A 1 130 ? 35.089 56.079 91.546 1.00 128.41 1724 ARG A C 1
ATOM 969 O O . ARG A 1 130 ? 35.554 56.644 90.549 1.00 117.86 1724 ARG A O 1
ATOM 977 N N . ARG A 1 131 ? 34.389 54.938 91.519 1.00 128.51 1725 ARG A N 1
ATO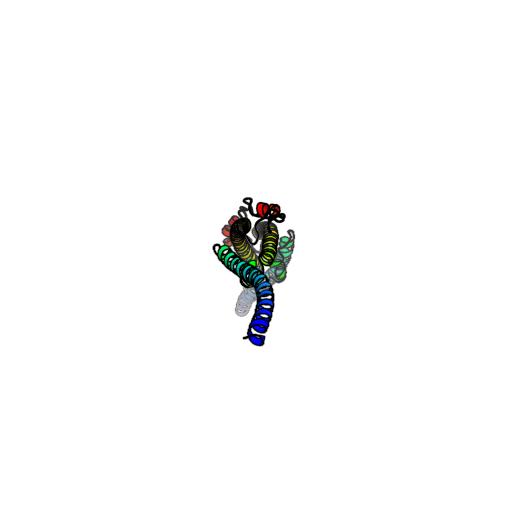M 978 C CA . ARG A 1 131 ? 33.964 54.198 90.324 1.00 108.58 1725 ARG A CA 1
ATOM 979 C C . ARG A 1 131 ? 35.099 53.987 89.320 1.00 103.03 1725 ARG A C 1
ATOM 980 O O . ARG A 1 131 ? 35.422 52.846 88.965 1.00 99.27 1725 ARG A O 1
ATOM 988 N N . GLY B 1 1 ? 90.327 95.164 38.396 1.00 56.71 1595 GLY B N 1
ATOM 989 C CA . GLY B 1 1 ? 89.897 95.587 37.072 1.00 54.70 1595 GLY B CA 1
ATOM 990 C C . GLY B 1 1 ? 88.509 96.196 37.132 1.00 69.33 1595 GLY B C 1
ATOM 991 O O . GLY B 1 1 ? 87.716 95.850 38.010 1.00 49.92 1595 GLY B O 1
ATOM 992 N N . PRO B 1 2 ? 88.203 97.106 36.196 1.00 69.68 1596 PRO B N 1
ATOM 993 C CA . PRO B 1 2 ? 86.996 97.945 36.214 1.00 64.47 1596 PRO B CA 1
ATOM 994 C C . PRO B 1 2 ? 85.676 97.176 36.111 1.00 66.06 1596 PRO B C 1
ATOM 995 O O . PRO B 1 2 ? 84.852 97.291 37.024 1.00 66.34 1596 PRO B O 1
ATOM 999 N N . LEU B 1 3 ? 85.474 96.430 35.024 1.00 59.47 1597 LEU B N 1
ATOM 1000 C CA . LEU B 1 3 ? 84.229 95.688 34.831 1.00 55.07 1597 LEU B CA 1
ATOM 1001 C C . LEU B 1 3 ? 84.014 94.693 35.954 1.00 58.27 1597 LEU B C 1
ATOM 1002 O O . LEU B 1 3 ? 82.897 94.530 36.454 1.00 51.89 1597 LEU B O 1
ATOM 1007 N N . GLY B 1 4 ? 85.112 94.064 36.359 1.00 48.22 1598 GLY B N 1
ATOM 1008 C CA . GLY B 1 4 ? 85.094 92.968 37.309 1.00 40.39 1598 GLY B CA 1
ATOM 1009 C C . GLY B 1 4 ? 84.693 93.432 38.693 1.00 40.67 1598 GLY B C 1
ATOM 1010 O O . GLY B 1 4 ? 83.923 92.762 39.391 1.00 44.12 1598 GLY B O 1
ATOM 1011 N N . SER B 1 5 ? 85.249 94.563 39.114 1.00 43.41 1599 SER B N 1
ATOM 1012 C CA . SER B 1 5 ? 85.035 95.046 40.471 1.00 54.00 1599 SER B CA 1
ATOM 1013 C C . SER B 1 5 ? 83.614 95.589 40.598 1.00 45.96 1599 SER B C 1
ATOM 1014 O O . SER B 1 5 ? 82.993 95.482 41.655 1.00 57.20 1599 SER B O 1
ATOM 1017 N N . ALA B 1 6 ? 83.117 96.177 39.515 1.00 41.88 1600 ALA B N 1
ATOM 1018 C CA . ALA B 1 6 ? 81.729 96.597 39.423 1.00 40.34 1600 ALA B CA 1
ATOM 1019 C C . ALA B 1 6 ? 80.812 95.380 39.550 1.00 52.84 1600 ALA B C 1
ATOM 1020 O O . ALA B 1 6 ? 79.854 95.365 40.322 1.00 44.77 1600 ALA B O 1
ATOM 1022 N N . LYS B 1 7 ? 81.135 94.346 38.787 1.00 40.11 1601 LYS B N 1
ATOM 1023 C CA . LYS B 1 7 ? 80.355 93.123 38.775 1.00 42.07 1601 LYS B CA 1
ATOM 1024 C C . LYS B 1 7 ? 80.343 92.455 40.147 1.00 49.41 1601 LYS B C 1
ATOM 1025 O O . LYS B 1 7 ? 79.298 91.945 40.587 1.00 47.23 1601 LYS B O 1
ATOM 1031 N N . GLN B 1 8 ? 81.481 92.489 40.840 1.00 38.32 1602 GLN B N 1
ATOM 1032 C CA . GLN B 1 8 ? 81.571 91.833 42.143 1.00 35.98 1602 GLN B CA 1
ATOM 1033 C C . GLN B 1 8 ? 80.679 92.567 43.147 1.00 35.63 1602 GLN B C 1
ATOM 1034 O O . GLN B 1 8 ? 80.116 91.951 44.044 1.00 39.66 1602 GLN B O 1
ATOM 1040 N N . GLN B 1 9 ? 80.528 93.877 42.980 1.00 40.40 1603 GLN B N 1
ATOM 1041 C CA . GLN B 1 9 ? 79.562 94.633 43.778 1.00 41.79 1603 GLN B CA 1
ATOM 1042 C C . GLN B 1 9 ? 78.110 94.206 43.543 1.00 38.39 1603 GLN B C 1
ATOM 1043 O O . GLN B 1 9 ? 77.358 94.026 44.496 1.00 36.06 1603 GLN B O 1
ATOM 1049 N N . ARG B 1 10 ? 77.705 94.072 42.283 1.00 36.65 1604 ARG B N 1
ATOM 1050 C CA . ARG B 1 10 ? 76.355 93.594 41.985 1.00 41.06 1604 ARG B CA 1
ATOM 1051 C C . ARG B 1 10 ? 76.153 92.200 42.604 1.00 42.77 1604 ARG B C 1
ATOM 1052 O O . ARG B 1 10 ? 75.142 91.948 43.256 1.00 38.99 1604 ARG B O 1
ATOM 1060 N N . ALA B 1 11 ? 77.130 91.316 42.422 1.00 30.92 1605 ALA B N 1
ATOM 1061 C CA . ALA B 1 11 ? 77.052 89.954 42.946 1.00 42.11 1605 ALA B CA 1
ATOM 1062 C C . ALA B 1 11 ? 76.850 89.959 44.459 1.00 45.08 1605 ALA B C 1
ATOM 1063 O O . ALA B 1 11 ? 76.089 89.154 45.010 1.00 35.60 1605 ALA B O 1
ATOM 1065 N N . GLU B 1 12 ? 77.524 90.890 45.125 1.00 33.80 1606 GLU B N 1
ATOM 1066 C CA . GLU B 1 12 ? 77.438 90.995 46.568 1.00 39.65 1606 GLU B CA 1
ATOM 1067 C C . GLU B 1 12 ? 76.054 91.482 47.000 1.00 43.49 1606 GLU B C 1
ATOM 1068 O O . GLU B 1 12 ? 75.516 91.024 48.012 1.00 39.29 1606 GLU B O 1
ATOM 1074 N N . ALA B 1 13 ? 75.489 92.406 46.225 1.00 41.60 1607 ALA B N 1
ATOM 1075 C CA . ALA B 1 13 ? 74.173 92.971 46.501 1.00 31.84 1607 ALA B CA 1
ATOM 1076 C C . ALA B 1 13 ? 73.138 91.866 46.328 1.00 36.84 1607 ALA B C 1
ATOM 1077 O O . ALA B 1 13 ? 72.205 91.726 47.116 1.00 37.86 1607 ALA B O 1
ATOM 1079 N N . THR B 1 14 ? 73.333 91.072 45.285 1.00 27.26 1608 THR B N 1
ATOM 1080 C CA . THR B 1 14 ? 72.493 89.919 45.021 1.00 31.26 1608 THR B CA 1
ATOM 1081 C C . THR B 1 14 ? 72.561 88.925 46.175 1.00 34.23 1608 THR B C 1
ATOM 1082 O O . THR B 1 14 ? 71.527 88.464 46.656 1.00 29.24 1608 THR B O 1
ATOM 1086 N N . GLU B 1 15 ? 73.772 88.605 46.625 1.00 27.50 1609 GLU B N 1
ATOM 1087 C CA . GLU B 1 15 ? 73.924 87.669 47.732 1.00 34.12 1609 GLU B CA 1
ATOM 1088 C C . GLU B 1 15 ? 73.302 88.177 49.044 1.00 33.12 1609 GLU B C 1
ATOM 1089 O O . GLU B 1 15 ? 72.684 87.402 49.777 1.00 33.12 1609 GLU B O 1
ATOM 1095 N N . ARG B 1 16 ? 73.435 89.470 49.330 1.00 44.96 1610 ARG B N 1
ATOM 1096 C CA . ARG B 1 16 ? 72.827 90.024 50.541 1.00 44.44 1610 ARG B CA 1
ATOM 1097 C C . ARG B 1 16 ? 71.338 89.757 50.585 1.00 33.28 1610 ARG B C 1
ATOM 1098 O O . ARG B 1 16 ? 70.790 89.438 51.637 1.00 32.98 1610 ARG B O 1
ATOM 1106 N N . VAL B 1 17 ? 70.686 89.897 49.441 1.00 29.91 1611 VAL B N 1
ATOM 1107 C CA . VAL B 1 17 ? 69.261 89.647 49.361 1.00 35.28 1611 VAL B CA 1
ATOM 1108 C C . VAL B 1 17 ? 68.971 88.158 49.545 1.00 29.06 1611 VAL B C 1
ATOM 1109 O O . VAL B 1 17 ? 68.123 87.779 50.344 1.00 35.13 1611 VAL B O 1
ATOM 1113 N N . THR B 1 18 ? 69.715 87.310 48.847 1.00 35.27 1612 THR B N 1
ATOM 1114 C CA . THR B 1 18 ? 69.521 85.868 48.966 1.00 37.22 1612 THR B CA 1
ATOM 1115 C C . THR B 1 18 ? 69.789 85.399 50.404 1.00 38.73 1612 THR B C 1
ATOM 1116 O O . THR B 1 18 ? 69.013 84.640 50.965 1.00 31.74 1612 THR B O 1
ATOM 1120 N N . ALA B 1 19 ? 70.853 85.907 51.013 1.00 31.36 1613 ALA B N 1
ATOM 1121 C CA . ALA B 1 19 ? 71.170 85.601 52.401 1.00 25.35 1613 ALA B CA 1
ATOM 1122 C C . ALA B 1 19 ? 70.060 86.021 53.354 1.00 37.52 1613 ALA B C 1
ATOM 1123 O O . ALA B 1 19 ? 69.794 85.350 54.348 1.00 35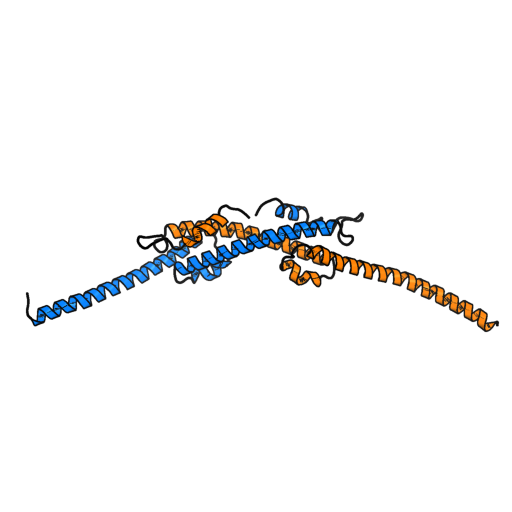.22 1613 ALA B O 1
ATOM 1125 N N . GLY B 1 20 ? 69.446 87.165 53.077 1.00 34.62 1614 GLY B N 1
ATOM 1126 C CA . GLY B 1 20 ? 68.340 87.637 53.896 1.00 35.29 1614 GLY B CA 1
ATOM 1127 C C . GLY B 1 20 ? 67.127 86.717 53.878 1.00 38.31 1614 GLY B C 1
ATOM 1128 O O . GLY B 1 20 ? 66.564 86.403 54.936 1.00 33.85 1614 GLY B O 1
ATOM 1129 N N . LEU B 1 21 ? 66.738 86.264 52.688 1.00 25.05 1615 LEU B N 1
ATOM 1130 C CA . LEU B 1 21 ? 65.665 85.287 52.569 1.00 34.88 1615 LEU B CA 1
ATOM 1131 C C . LEU B 1 21 ? 66.028 84.016 53.290 1.00 37.69 1615 LEU B C 1
ATOM 1132 O O . LEU B 1 21 ? 65.252 83.508 54.093 1.00 28.65 1615 LEU B O 1
ATOM 1137 N N . ARG B 1 22 ? 67.236 83.538 53.014 1.00 31.28 1616 ARG B N 1
ATOM 1138 C CA . ARG B 1 22 ? 67.722 82.274 53.543 1.00 37.81 1616 ARG B CA 1
ATOM 1139 C C . ARG B 1 22 ? 67.704 82.336 55.063 1.00 31.06 1616 ARG B C 1
ATOM 1140 O O . ARG B 1 22 ? 67.315 81.389 55.741 1.00 32.51 1616 ARG B O 1
ATOM 1148 N N . GLU B 1 23 ? 68.065 83.496 55.586 1.00 34.55 1617 GLU B N 1
ATOM 1149 C CA . GLU B 1 23 ? 68.027 83.742 57.019 1.00 36.65 1617 GLU B CA 1
ATOM 1150 C C . GLU B 1 23 ? 66.635 83.550 57.591 1.00 40.20 1617 GLU B C 1
ATOM 1151 O O . GLU B 1 23 ? 66.467 82.838 58.573 1.00 48.24 1617 GLU B O 1
ATOM 1157 N N . VAL B 1 24 ? 65.643 84.174 56.955 1.00 43.22 1618 VAL B N 1
ATOM 1158 C CA . VAL B 1 24 ? 64.250 84.121 57.409 1.00 47.48 1618 VAL B CA 1
ATOM 1159 C C . VAL B 1 24 ? 63.696 82.697 57.327 1.00 38.35 1618 VAL B C 1
ATOM 1160 O O . VAL B 1 24 ? 62.985 82.230 58.220 1.00 34.56 1618 VAL B O 1
ATOM 1164 N N . LEU B 1 25 ? 64.013 82.032 56.227 1.00 29.50 1619 LEU B N 1
ATOM 1165 C CA . LEU B 1 25 ? 63.581 80.676 55.989 1.00 25.75 1619 LEU B CA 1
ATOM 1166 C C . LEU B 1 25 ? 64.136 79.700 57.014 1.00 34.24 1619 LEU B C 1
ATOM 1167 O O . LEU B 1 25 ? 63.394 78.900 57.604 1.00 40.83 1619 LEU B O 1
ATOM 1172 N N . ALA B 1 26 ? 65.438 79.797 57.240 1.00 32.17 1620 ALA B N 1
ATOM 1173 C CA . ALA B 1 26 ? 66.136 78.912 58.166 1.00 35.45 1620 ALA B CA 1
ATOM 1174 C C . ALA B 1 26 ? 65.491 78.965 59.548 1.00 34.47 1620 ALA B C 1
ATOM 1175 O O . ALA B 1 26 ? 65.394 77.956 60.235 1.00 40.25 1620 ALA B O 1
ATOM 1177 N N . ALA B 1 27 ? 65.080 80.159 59.963 1.00 27.11 1621 ALA B N 1
ATOM 1178 C CA . ALA B 1 27 ? 64.440 80.322 61.262 1.00 33.52 1621 ALA B CA 1
ATOM 1179 C C . ALA B 1 27 ? 63.090 79.578 61.297 1.00 39.61 1621 ALA B C 1
ATOM 1180 O O . ALA B 1 27 ? 62.767 78.896 62.270 1.00 46.67 1621 ALA B O 1
ATOM 1182 N N . ARG B 1 28 ? 62.307 79.716 60.238 1.00 27.00 1622 ARG B N 1
ATOM 1183 C CA . ARG B 1 28 ? 61.028 79.042 60.181 1.00 36.82 1622 ARG B CA 1
ATOM 1184 C C . ARG B 1 28 ? 61.219 77.538 60.220 1.00 43.21 1622 ARG B C 1
ATOM 1185 O O . ARG B 1 28 ? 60.556 76.840 60.975 1.00 36.43 1622 ARG B O 1
ATOM 1193 N N . GLU B 1 29 ? 62.157 77.059 59.413 1.00 30.55 1623 GLU B N 1
ATOM 1194 C CA . GLU B 1 29 ? 62.456 75.636 59.323 1.00 32.02 1623 GLU B CA 1
ATOM 1195 C C . GLU B 1 29 ? 62.913 75.068 60.672 1.00 39.02 1623 GLU B C 1
ATOM 1196 O O . GLU B 1 29 ? 62.403 74.043 61.141 1.00 35.92 1623 GLU B O 1
ATOM 1202 N N . ARG B 1 30 ? 63.865 75.743 61.302 1.00 26.86 1624 ARG B N 1
ATOM 1203 C CA . ARG B 1 30 ? 64.374 75.299 62.593 1.00 38.52 1624 ARG B CA 1
ATOM 1204 C C . ARG B 1 30 ? 63.261 75.246 63.640 1.00 38.49 1624 ARG B C 1
ATOM 1205 O O . ARG B 1 30 ? 63.232 74.346 64.485 1.00 42.02 1624 ARG B O 1
ATOM 1213 N N . ARG B 1 31 ? 62.360 76.223 63.607 1.00 35.30 1625 ARG B N 1
ATOM 1214 C CA . ARG B 1 31 ? 61.220 76.218 64.527 1.00 34.29 1625 ARG B CA 1
ATOM 1215 C C . ARG B 1 31 ? 60.310 75.002 64.290 1.00 46.62 1625 ARG B C 1
ATOM 1216 O O . ARG B 1 31 ? 59.816 74.383 65.228 1.00 31.45 1625 ARG B O 1
ATOM 1224 N N . ALA B 1 32 ? 60.081 74.680 63.023 1.00 28.49 1626 ALA B N 1
ATOM 1225 C CA . ALA B 1 32 ? 59.281 73.539 62.669 1.00 28.23 1626 ALA B CA 1
ATOM 1226 C C . ALA B 1 32 ? 59.932 72.266 63.198 1.00 46.69 1626 ALA B C 1
ATOM 1227 O O .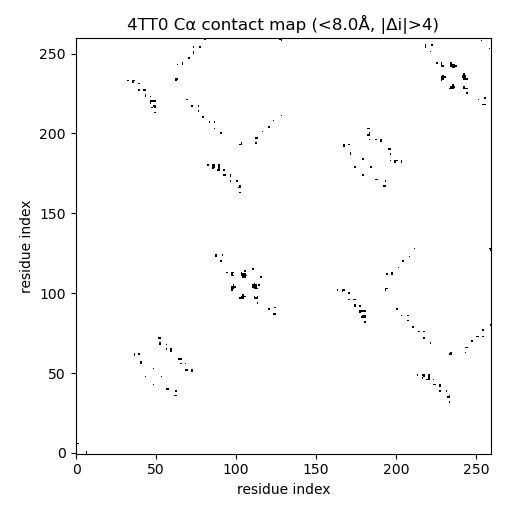 ALA B 1 32 ? 59.271 71.420 63.816 1.00 47.29 1626 ALA B O 1
ATOM 1229 N N . GLN B 1 33 ? 61.237 72.145 62.963 1.00 30.74 1627 GLN B N 1
ATOM 1230 C CA . GLN B 1 33 ? 61.967 70.929 63.288 1.00 29.69 1627 GLN B CA 1
ATOM 1231 C C . GLN B 1 33 ? 62.034 70.719 64.792 1.00 39.66 1627 GLN B C 1
ATOM 1232 O O . GLN B 1 33 ? 61.959 69.588 65.279 1.00 33.03 1627 GLN B O 1
ATOM 1238 N N . LEU B 1 34 ? 62.165 71.810 65.538 1.00 27.64 1628 LEU B N 1
ATOM 1239 C CA . LEU B 1 34 ? 62.221 71.688 66.990 1.00 35.99 1628 LEU B CA 1
ATOM 1240 C C . LEU B 1 34 ? 60.843 71.365 67.587 1.00 29.26 1628 LEU B C 1
ATOM 1241 O O . LEU B 1 34 ? 60.738 70.612 68.548 1.00 40.81 1628 LEU B O 1
ATOM 1246 N N . GLU B 1 35 ? 59.788 71.932 67.020 1.00 33.12 1629 GLU B N 1
ATOM 1247 C CA . GLU B 1 35 ? 58.439 71.573 67.437 1.00 35.70 1629 GLU B CA 1
ATOM 1248 C C . GLU B 1 35 ? 58.161 70.119 67.103 1.00 33.92 1629 GLU B C 1
ATOM 1249 O O . GLU B 1 35 ? 57.445 69.433 67.833 1.00 34.26 1629 GLU B O 1
ATOM 1255 N N . ALA B 1 36 ? 58.734 69.649 66.001 1.00 33.59 1630 ALA B N 1
ATOM 1256 C CA . ALA B 1 36 ? 58.604 68.243 65.650 1.00 29.02 1630 ALA B CA 1
ATOM 1257 C C . ALA B 1 36 ? 59.290 67.380 66.711 1.00 42.76 1630 ALA B C 1
ATOM 1258 O O . ALA B 1 36 ? 58.722 66.388 67.169 1.00 54.97 1630 ALA B O 1
ATOM 1260 N N . GLU B 1 37 ? 60.484 67.793 67.133 1.00 38.65 1631 GLU B N 1
ATOM 1261 C CA . GLU B 1 37 ? 61.227 67.079 68.162 1.00 32.74 1631 GLU B CA 1
ATOM 1262 C C . GLU B 1 37 ? 60.420 67.045 69.445 1.00 39.96 1631 GLU B C 1
ATOM 1263 O O . GLU B 1 37 ? 60.331 66.014 70.128 1.00 34.03 1631 GLU B O 1
ATOM 1269 N N . GLY B 1 38 ? 59.827 68.192 69.757 1.00 27.68 1632 GLY B N 1
ATOM 1270 C CA . GLY B 1 38 ? 58.978 68.334 70.925 1.00 35.86 1632 GLY B CA 1
ATOM 1271 C C . GLY B 1 38 ? 57.797 67.395 70.933 1.00 31.72 1632 GLY B C 1
ATOM 1272 O O . GLY B 1 38 ? 57.486 66.807 71.964 1.00 31.27 1632 GLY B O 1
ATOM 1273 N N . LEU B 1 39 ? 57.157 67.230 69.778 1.00 34.31 1633 LEU B N 1
ATOM 1274 C CA . LEU B 1 39 ? 56.044 66.297 69.657 1.00 28.90 1633 LEU B CA 1
ATOM 1275 C C . LEU B 1 39 ? 56.498 64.849 69.862 1.00 42.46 1633 LEU B C 1
ATOM 1276 O O . LEU B 1 39 ? 55.802 64.062 70.509 1.00 43.85 1633 LEU B O 1
ATOM 1281 N N . ALA B 1 40 ? 57.657 64.504 69.311 1.00 37.50 1634 ALA B N 1
ATOM 1282 C CA . ALA B 1 40 ? 58.214 63.161 69.473 1.00 42.49 1634 ALA B CA 1
ATOM 1283 C C . ALA B 1 40 ? 58.418 62.861 70.944 1.00 44.52 1634 ALA B C 1
ATOM 1284 O O . ALA B 1 40 ? 58.028 61.805 71.455 1.00 42.21 1634 ALA B O 1
ATOM 1286 N N . ASN B 1 41 ? 59.018 63.823 71.626 1.00 41.89 1635 ASN B N 1
ATOM 1287 C CA . ASN B 1 41 ? 59.391 63.631 73.004 1.00 42.09 1635 ASN B CA 1
ATOM 1288 C C . ASN B 1 41 ? 58.169 63.638 73.891 1.00 31.97 1635 ASN B C 1
ATOM 1289 O O . ASN B 1 41 ? 58.144 62.958 74.914 1.00 34.83 1635 ASN B O 1
ATOM 1294 N N . LEU B 1 42 ? 57.159 64.398 73.482 1.00 30.63 1636 LEU B N 1
ATOM 1295 C CA . LEU B 1 42 ? 55.875 64.422 74.165 1.00 30.67 1636 LEU B CA 1
ATOM 1296 C C . LEU B 1 42 ? 55.271 63.028 74.185 1.00 31.90 1636 LEU B C 1
ATOM 1297 O O . LEU B 1 42 ? 54.817 62.565 75.228 1.00 38.72 1636 LEU B O 1
ATOM 1302 N N . LYS B 1 43 ? 55.291 62.354 73.037 1.00 34.45 1637 LYS B N 1
ATOM 1303 C CA . LYS B 1 43 ? 54.812 60.974 72.942 1.00 38.02 1637 LYS B CA 1
ATOM 1304 C C . LYS B 1 43 ? 55.640 60.038 73.828 1.00 43.48 1637 LYS B C 1
ATOM 1305 O O . LYS B 1 43 ? 55.084 59.159 74.491 1.00 52.18 1637 LYS B O 1
ATOM 1311 N N . THR B 1 44 ? 56.959 60.233 73.841 1.00 36.02 1638 THR B N 1
ATOM 1312 C CA . THR B 1 44 ? 57.857 59.412 74.660 1.00 38.28 1638 THR B CA 1
ATOM 1313 C C . THR B 1 44 ? 57.492 59.550 76.131 1.00 42.04 1638 THR B C 1
ATOM 1314 O O . THR B 1 44 ? 57.341 58.552 76.841 1.00 40.60 1638 THR B O 1
ATOM 1318 N N . LEU B 1 45 ? 57.326 60.794 76.573 1.00 45.29 1639 LEU B N 1
ATOM 1319 C CA . LEU B 1 45 ? 56.910 61.074 77.942 1.00 44.65 1639 LEU B CA 1
ATOM 1320 C C . LEU B 1 45 ? 55.567 60.409 78.252 1.00 50.74 1639 LEU B C 1
ATOM 1321 O O . LEU B 1 45 ? 55.412 59.738 79.280 1.00 50.33 1639 LEU B O 1
ATOM 1326 N N . LEU B 1 46 ? 54.613 60.559 77.338 1.00 39.33 1640 LEU B N 1
ATOM 1327 C CA . LEU B 1 46 ? 53.285 59.991 77.528 1.00 36.33 1640 LEU B CA 1
ATOM 1328 C C . LEU B 1 46 ? 53.325 58.473 77.681 1.00 43.12 1640 LEU B C 1
ATOM 1329 O O . LEU B 1 46 ? 52.501 57.906 78.395 1.00 43.89 1640 LEU B O 1
ATOM 1334 N N . LYS B 1 47 ? 54.302 57.823 77.055 1.00 40.02 1641 LYS B N 1
ATOM 1335 C CA . LYS B 1 47 ? 54.375 56.363 77.096 1.00 50.92 1641 LYS B CA 1
ATOM 1336 C C . LYS B 1 47 ? 55.028 55.825 78.359 1.00 50.16 1641 LYS B C 1
ATOM 1337 O O . LYS B 1 47 ? 55.058 54.621 78.564 1.00 57.52 1641 LYS B O 1
ATOM 1343 N N . VAL B 1 48 ? 55.547 56.706 79.205 1.00 54.12 1642 VAL B N 1
ATOM 1344 C CA . VAL B 1 48 ? 56.224 56.272 80.425 1.00 49.74 1642 VAL B CA 1
ATOM 1345 C C . VAL B 1 48 ? 55.257 55.517 81.345 1.00 58.51 1642 VAL B C 1
ATOM 1346 O O . VAL B 1 48 ? 55.653 54.637 82.110 1.00 65.31 1642 VAL B O 1
ATOM 1350 N N . VAL B 1 49 ? 53.984 55.881 81.268 1.00 57.50 1643 VAL B N 1
ATOM 1351 C CA . VAL B 1 49 ? 52.918 55.140 81.923 1.00 46.97 1643 VAL B CA 1
ATOM 1352 C C . VAL B 1 49 ? 52.107 54.413 80.856 1.00 55.14 1643 VAL B C 1
ATOM 1353 O O . VAL B 1 49 ? 51.853 54.971 79.792 1.00 68.63 1643 VAL B O 1
ATOM 1357 N N . ALA B 1 50 ? 51.746 53.162 81.131 1.00 59.70 1644 ALA B N 1
ATOM 1358 C CA . ALA B 1 50 ? 51.037 52.312 80.177 1.00 58.11 1644 ALA B CA 1
ATOM 1359 C C . ALA B 1 50 ? 49.854 53.040 79.545 1.00 52.39 1644 ALA B C 1
ATOM 1360 O O . ALA B 1 50 ? 49.041 53.662 80.234 1.00 51.63 1644 ALA B O 1
ATOM 1362 N N . VAL B 1 51 ? 49.788 52.977 78.221 1.00 45.99 1645 VAL B N 1
ATOM 1363 C CA . VAL B 1 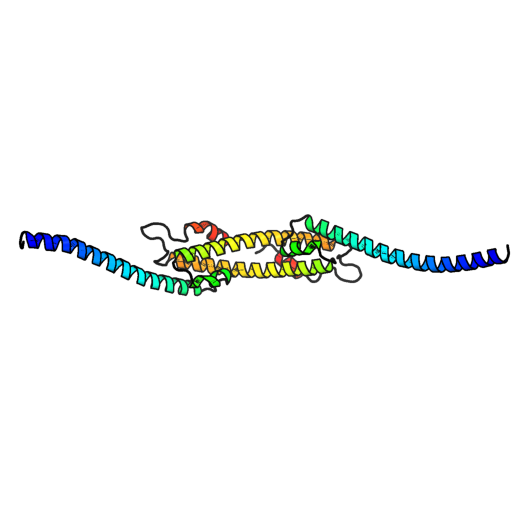51 ? 48.800 53.732 77.457 1.00 42.31 1645 VAL B CA 1
ATOM 1364 C C . VAL B 1 51 ? 47.631 52.838 77.017 1.00 48.79 1645 VAL B C 1
ATOM 1365 O O . VAL B 1 51 ? 47.838 51.866 76.295 1.00 64.65 1645 VAL B O 1
ATOM 1369 N N . PRO B 1 52 ? 46.402 53.170 77.440 1.00 45.14 1646 PRO B N 1
ATOM 1370 C CA . PRO B 1 52 ? 45.156 52.517 76.998 1.00 47.05 1646 PRO B CA 1
ATOM 1371 C C . PRO B 1 52 ? 45.078 52.384 75.472 1.00 60.93 1646 PRO B C 1
ATOM 1372 O O . PRO B 1 52 ? 45.556 53.295 74.790 1.00 64.06 1646 PRO B O 1
ATOM 1376 N N . ALA B 1 53 ? 44.528 51.281 74.950 1.00 58.81 1647 ALA B N 1
ATOM 1377 C CA . ALA B 1 53 ? 44.511 51.039 73.496 1.00 63.84 1647 ALA B CA 1
ATOM 1378 C C . ALA B 1 53 ? 43.768 52.120 72.714 1.00 75.29 1647 ALA B C 1
ATOM 1379 O O . ALA B 1 53 ? 44.156 52.461 71.587 1.00 75.33 1647 ALA B O 1
ATOM 1381 N N . THR B 1 54 ? 42.696 52.631 73.317 1.00 58.40 1648 THR B N 1
ATOM 1382 C CA . THR B 1 54 ? 41.981 53.804 72.825 1.00 57.98 1648 THR B CA 1
ATOM 1383 C C . THR B 1 54 ? 42.963 54.863 72.303 1.00 67.83 1648 THR B C 1
ATOM 1384 O O . THR B 1 54 ? 42.806 55.399 71.206 1.00 77.46 1648 THR B O 1
ATOM 1388 N N . VAL B 1 55 ? 43.988 55.147 73.095 1.00 56.38 1649 VAL B N 1
ATOM 1389 C CA . VAL B 1 55 ? 44.921 56.206 72.762 1.00 56.43 1649 VAL B CA 1
ATOM 1390 C C . VAL B 1 55 ? 46.158 55.635 72.064 1.00 62.53 1649 VAL B C 1
ATOM 1391 O O . VAL B 1 55 ? 46.696 56.239 71.126 1.00 59.82 1649 VAL B O 1
ATOM 1395 N N . ALA B 1 56 ? 46.559 54.439 72.489 1.00 50.22 1650 ALA B N 1
ATOM 1396 C CA . ALA B 1 56 ? 47.738 53.764 71.955 1.00 42.75 1650 ALA B CA 1
ATOM 1397 C C . ALA B 1 56 ? 47.651 53.445 70.465 1.00 49.67 1650 ALA B C 1
ATOM 1398 O O . ALA B 1 56 ? 48.657 53.498 69.762 1.00 60.27 1650 ALA B O 1
ATOM 1400 N N . LYS B 1 57 ? 46.460 53.100 69.985 1.00 51.59 1651 LYS B N 1
ATOM 1401 C CA . LYS B 1 57 ? 46.300 52.749 68.577 1.00 56.54 1651 LYS B CA 1
ATOM 1402 C C . LYS B 1 57 ? 46.760 53.870 67.643 1.00 56.17 1651 LYS B C 1
ATOM 1403 O O . LYS B 1 57 ? 47.303 53.613 66.573 1.00 66.03 1651 LYS B O 1
ATOM 1409 N N . THR B 1 58 ? 46.607 55.111 68.086 1.00 73.37 1652 THR B N 1
ATOM 1410 C CA . THR B 1 58 ? 46.802 56.265 67.209 1.00 71.74 1652 THR B CA 1
ATOM 1411 C C . THR B 1 58 ? 47.872 57.236 67.661 1.00 61.48 1652 THR B C 1
ATOM 1412 O O . THR B 1 58 ? 48.180 58.188 66.947 1.00 68.47 1652 THR B O 1
ATOM 1416 N N . LEU B 1 59 ? 48.431 56.995 68.841 1.00 54.55 1653 LEU B N 1
ATOM 1417 C CA . LEU B 1 59 ? 49.320 57.961 69.467 1.00 50.61 1653 LEU B CA 1
ATOM 1418 C C . LEU B 1 59 ? 50.555 58.258 68.621 1.00 50.97 1653 LEU B C 1
ATOM 1419 O O . LEU B 1 59 ? 50.899 59.422 68.410 1.00 46.19 1653 LEU B O 1
ATOM 1424 N N . ASP B 1 60 ? 51.203 57.217 68.112 1.00 51.76 1654 ASP B N 1
ATOM 1425 C CA . ASP B 1 60 ? 52.440 57.404 67.357 1.00 55.38 1654 ASP B CA 1
ATOM 1426 C C . ASP B 1 60 ? 52.190 58.170 66.071 1.00 60.58 1654 ASP B C 1
ATOM 1427 O O . ASP B 1 60 ? 53.075 58.858 65.559 1.00 73.85 1654 ASP B O 1
ATOM 1432 N N . GLN B 1 61 ? 50.968 58.060 65.570 1.00 63.16 1655 GLN B N 1
ATOM 1433 C CA . GLN B 1 61 ? 50.596 58.668 64.304 1.00 68.27 1655 GLN B CA 1
ATOM 1434 C C . GLN B 1 61 ? 50.156 60.129 64.451 1.00 60.68 1655 GLN B C 1
ATOM 1435 O O . GLN B 1 61 ? 50.046 60.841 63.457 1.00 55.84 1655 GLN B O 1
ATOM 1441 N N . ALA B 1 62 ? 49.902 60.563 65.684 1.00 40.22 1656 ALA B N 1
ATOM 1442 C CA . ALA B 1 62 ? 49.363 61.900 65.940 1.00 43.90 1656 ALA B CA 1
ATOM 1443 C C . ALA B 1 62 ? 50.230 62.976 65.318 1.00 44.06 1656 ALA B C 1
ATOM 1444 O O . ALA B 1 62 ? 51.454 62.928 65.424 1.00 50.21 1656 ALA B O 1
ATOM 1446 N N . ARG B 1 63 ? 49.591 63.929 64.645 1.00 42.89 1657 ARG B N 1
ATOM 1447 C CA . ARG B 1 63 ? 50.328 64.963 63.928 1.00 39.43 1657 ARG B CA 1
ATOM 1448 C C . ARG B 1 63 ? 50.582 66.197 64.788 1.00 44.81 1657 ARG B C 1
ATOM 1449 O O . ARG B 1 63 ? 51.351 67.088 64.396 1.00 43.44 1657 ARG B O 1
ATOM 1457 N N . SER B 1 64 ? 49.972 66.224 65.974 1.00 45.22 1658 SER B N 1
ATOM 1458 C CA . SER B 1 64 ? 50.127 67.348 66.902 1.00 39.84 1658 SER B CA 1
ATOM 1459 C C . SER B 1 64 ? 49.704 66.999 68.315 1.00 33.16 1658 SER B C 1
ATOM 1460 O O . SER B 1 64 ? 49.031 66.001 68.544 1.00 38.54 1658 SER B O 1
ATOM 1463 N N . ALA B 1 65 ? 50.075 67.854 69.256 1.00 31.98 1659 ALA B N 1
ATOM 1464 C CA . ALA B 1 65 ? 49.618 67.730 70.631 1.00 33.05 1659 ALA B CA 1
ATOM 1465 C C . ALA B 1 65 ? 48.102 67.843 70.707 1.00 40.59 1659 ALA B C 1
ATOM 1466 O O . ALA B 1 65 ? 47.462 67.220 71.556 1.00 46.43 1659 ALA B O 1
ATOM 1468 N N . GLU B 1 66 ? 47.539 68.666 69.830 1.00 36.30 1660 GLU B N 1
ATOM 1469 C CA . GLU B 1 66 ? 46.102 68.837 69.755 1.00 36.46 1660 GLU B CA 1
ATOM 1470 C C . GLU B 1 66 ? 45.369 67.536 69.449 1.00 46.05 1660 GLU B C 1
ATOM 1471 O O . GLU B 1 66 ? 44.328 67.263 70.067 1.00 43.96 1660 GLU B O 1
ATOM 1477 N N . GLU B 1 67 ? 45.877 66.741 68.503 1.00 41.95 1661 GLU B N 1
ATOM 1478 C CA . GLU B 1 67 ? 45.223 65.463 68.221 1.00 37.95 1661 GLU B CA 1
ATOM 1479 C C . GLU B 1 67 ? 45.238 64.582 69.455 1.00 36.53 1661 GLU B C 1
ATOM 1480 O O . GLU B 1 67 ? 44.262 63.900 69.762 1.00 45.13 1661 GLU B O 1
ATOM 1486 N N . ILE B 1 68 ? 46.353 64.598 70.170 1.00 36.10 1662 ILE B N 1
ATOM 1487 C CA . ILE B 1 68 ? 46.443 63.785 71.362 1.00 35.25 1662 ILE B CA 1
ATOM 1488 C C . ILE B 1 68 ? 45.379 64.252 72.356 1.00 34.46 1662 ILE B C 1
ATOM 1489 O O . ILE B 1 68 ? 44.692 63.432 72.949 1.00 43.08 1662 ILE B O 1
ATOM 1494 N N . ALA B 1 69 ? 45.216 65.564 72.507 1.00 46.87 1663 ALA B N 1
ATOM 1495 C CA . ALA B 1 69 ? 44.161 66.108 73.371 1.00 43.57 1663 ALA B CA 1
ATOM 1496 C C . ALA B 1 69 ? 42.760 65.642 72.953 1.00 37.42 1663 ALA B C 1
ATOM 1497 O O . ALA B 1 69 ? 41.939 65.307 73.802 1.00 40.91 1663 ALA B O 1
ATOM 1499 N N . ASP B 1 70 ? 42.494 65.608 71.652 1.00 42.75 1664 ASP B N 1
ATOM 1500 C CA . ASP B 1 70 ? 41.214 65.095 71.169 1.00 43.86 1664 ASP B CA 1
ATOM 1501 C C . ASP B 1 70 ? 40.994 63.666 71.657 1.00 48.77 1664 ASP B C 1
ATOM 1502 O O . ASP B 1 70 ? 39.928 63.321 72.158 1.00 58.69 1664 ASP B O 1
ATOM 1507 N N . GLN B 1 71 ? 42.028 62.847 71.518 1.00 38.49 1665 GLN B N 1
ATOM 1508 C CA . GLN B 1 71 ? 41.944 61.445 71.864 1.00 46.17 1665 GLN B CA 1
ATOM 1509 C C . GLN B 1 71 ? 41.793 61.268 73.367 1.00 50.62 1665 GLN B C 1
ATOM 1510 O O . GLN B 1 71 ? 41.094 60.361 73.838 1.00 44.54 1665 GLN B O 1
ATOM 1516 N N . VAL B 1 72 ? 42.439 62.155 74.114 1.00 40.60 1666 VAL B N 1
ATOM 1517 C CA . VAL B 1 72 ? 42.325 62.160 75.563 1.00 44.53 1666 VAL B CA 1
ATOM 1518 C C . VAL B 1 72 ? 40.884 62.342 75.972 1.00 44.26 1666 VAL B C 1
ATOM 1519 O O . VAL B 1 72 ? 40.386 61.659 76.866 1.00 60.79 1666 VAL B O 1
ATOM 1523 N N . GLU B 1 73 ? 40.204 63.251 75.294 1.00 43.69 1667 GLU B N 1
ATOM 1524 C CA . GLU B 1 73 ? 38.824 63.528 75.623 1.00 48.39 1667 GLU B CA 1
ATOM 1525 C C . GLU B 1 73 ? 37.925 62.335 75.312 1.00 58.49 1667 GLU B C 1
ATOM 1526 O O . GLU B 1 73 ? 36.998 62.037 76.064 1.00 67.78 1667 GLU B O 1
ATOM 1532 N N . ILE B 1 74 ? 38.211 61.654 74.207 1.00 57.42 1668 ILE B N 1
ATOM 1533 C CA . ILE B 1 74 ? 37.529 60.412 73.866 1.00 54.97 1668 ILE B CA 1
ATOM 1534 C C . ILE B 1 74 ? 37.667 59.402 75.003 1.00 60.16 1668 ILE B C 1
ATOM 1535 O O . ILE B 1 74 ? 36.675 58.846 75.475 1.00 56.98 1668 ILE B O 1
ATOM 1540 N N . LEU B 1 75 ? 38.907 59.161 75.422 1.00 58.06 1669 LEU B N 1
ATOM 1541 C CA . LEU B 1 75 ? 39.188 58.237 76.514 1.00 56.88 1669 LEU B CA 1
ATOM 1542 C C . LEU B 1 75 ? 38.369 58.603 77.740 1.00 56.57 1669 LEU B C 1
ATOM 1543 O O . LEU B 1 75 ? 37.853 57.734 78.447 1.00 59.33 1669 LEU B O 1
ATOM 1548 N N . VAL B 1 76 ? 38.251 59.900 77.985 1.00 45.63 1670 VAL B N 1
ATOM 1549 C CA . VAL B 1 76 ? 37.462 60.361 79.108 1.00 50.20 1670 VAL B CA 1
ATOM 1550 C C . VAL B 1 76 ? 36.002 59.986 78.880 1.00 54.43 1670 VAL B C 1
ATOM 1551 O O . VAL B 1 76 ? 35.366 59.433 79.773 1.00 64.71 1670 VAL B O 1
ATOM 1555 N N . ASP B 1 77 ? 35.495 60.266 77.677 1.00 49.85 1671 ASP B N 1
ATOM 1556 C CA . ASP B 1 77 ? 34.143 59.882 77.277 1.00 59.77 1671 ASP B CA 1
ATOM 1557 C C . ASP B 1 77 ? 33.885 58.408 77.522 1.00 55.34 1671 ASP B C 1
ATOM 1558 O O . ASP B 1 77 ? 32.943 58.047 78.210 1.00 51.12 1671 ASP B O 1
ATOM 1563 N N . GLN B 1 78 ? 34.746 57.569 76.964 1.00 48.20 1672 GLN B N 1
ATOM 1564 C CA . GLN B 1 78 ? 34.633 56.129 77.110 1.00 47.14 1672 GLN B CA 1
ATOM 1565 C C . GLN B 1 78 ? 34.608 55.678 78.562 1.00 49.91 1672 GLN B C 1
ATOM 1566 O O . GLN B 1 78 ? 33.861 54.775 78.937 1.00 54.43 1672 GLN B O 1
ATOM 1572 N N . THR B 1 79 ? 35.419 56.324 79.380 1.00 51.81 1673 THR B N 1
ATOM 1573 C CA . THR B 1 79 ? 35.538 55.947 80.775 1.00 51.84 1673 THR B CA 1
ATOM 1574 C C . THR B 1 79 ? 34.290 56.357 81.541 1.00 50.04 1673 THR B C 1
ATOM 1575 O O . THR B 1 79 ? 33.863 55.668 82.466 1.00 61.28 1673 THR B O 1
ATOM 1579 N N . GLU B 1 80 ? 33.712 57.491 81.161 1.00 46.55 1674 GLU B N 1
ATOM 1580 C CA . GLU B 1 80 ? 32.451 57.929 81.753 1.00 52.07 1674 GLU B CA 1
ATOM 1581 C C . GLU B 1 80 ? 31.354 56.919 81.452 1.00 59.38 1674 GLU B C 1
ATOM 1582 O O . GLU B 1 80 ? 30.716 56.380 82.358 1.00 55.49 1674 GLU B O 1
ATOM 1588 N N . LYS B 1 81 ? 31.182 56.642 80.165 1.00 46.65 1675 LYS B N 1
ATOM 1589 C CA . LYS B 1 81 ? 30.146 55.742 79.705 1.00 62.80 1675 LYS B CA 1
ATOM 1590 C C . LYS B 1 81 ? 30.333 54.363 80.345 1.00 68.58 1675 LYS B C 1
ATOM 1591 O O . LYS B 1 81 ? 29.356 53.723 80.736 1.00 73.61 1675 LYS B O 1
ATOM 1597 N N . ALA B 1 82 ? 31.580 53.920 80.486 1.00 54.75 1676 ALA B N 1
ATOM 1598 C CA . ALA B 1 82 ? 31.848 52.615 81.096 1.00 46.14 1676 ALA B CA 1
ATOM 1599 C C . ALA B 1 82 ? 31.417 52.588 82.547 1.00 46.65 1676 ALA B C 1
ATOM 1600 O O . ALA B 1 82 ? 30.922 51.585 83.031 1.00 50.30 1676 ALA B O 1
ATOM 1602 N N . ARG B 1 83 ? 31.608 53.696 83.247 1.00 57.84 1677 ARG B N 1
ATOM 1603 C CA . ARG B 1 83 ? 31.218 53.751 84.647 1.00 60.17 1677 ARG B CA 1
ATOM 1604 C C . ARG B 1 83 ? 29.694 53.740 84.776 1.00 58.22 1677 ARG B C 1
ATOM 1605 O O . ARG B 1 83 ? 29.147 53.267 85.775 1.00 61.27 1677 ARG B O 1
ATOM 1613 N N . GLU B 1 84 ? 29.014 54.268 83.765 1.00 46.19 1678 GLU B N 1
ATOM 1614 C CA . GLU B 1 84 ? 27.559 54.234 83.729 1.00 54.55 1678 GLU B CA 1
ATOM 1615 C C . GLU B 1 84 ? 27.083 52.793 83.570 1.00 60.52 1678 GLU B C 1
ATOM 1616 O O . GLU B 1 84 ? 26.106 52.380 84.191 1.00 60.56 1678 GLU B O 1
ATOM 1622 N N . LEU B 1 85 ? 27.787 52.034 82.737 1.00 45.82 1679 LEU B N 1
ATOM 1623 C CA . LEU B 1 85 ? 27.431 50.647 82.490 1.00 51.12 1679 LEU B CA 1
ATOM 1624 C C . LEU B 1 85 ? 27.659 49.763 83.707 1.00 56.82 1679 LEU B C 1
ATOM 1625 O O . LEU B 1 85 ? 26.901 48.820 83.959 1.00 70.23 1679 LEU B O 1
ATOM 1630 N N . ASP B 1 8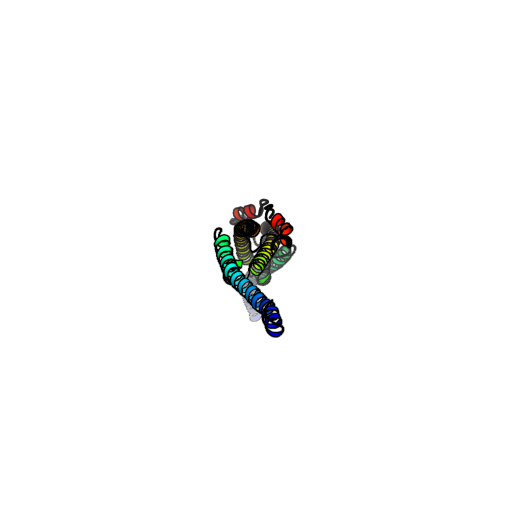6 ? 28.702 50.086 84.459 1.00 56.13 1680 ASP B N 1
ATOM 1631 C CA . ASP B 1 86 ? 29.042 49.348 85.661 1.00 49.01 1680 ASP B CA 1
ATOM 1632 C C . ASP B 1 86 ? 27.864 49.426 86.619 1.00 64.18 1680 ASP B C 1
ATOM 1633 O O . ASP B 1 86 ? 27.395 48.404 87.127 1.00 73.85 1680 ASP B O 1
ATOM 1638 N N . VAL B 1 87 ? 27.372 50.642 86.833 1.00 55.15 1681 VAL B N 1
ATOM 1639 C CA . VAL B 1 87 ? 26.192 50.87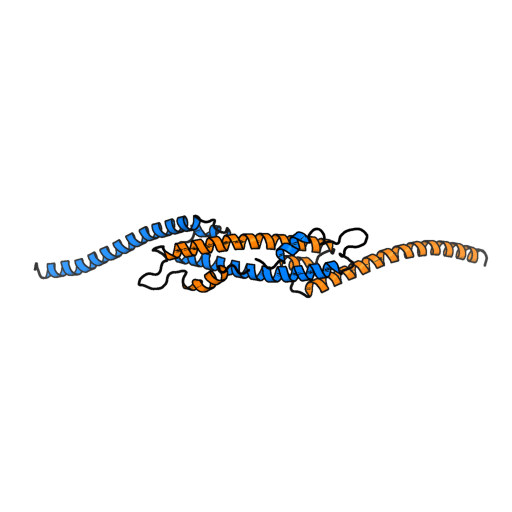3 87.659 1.00 49.83 1681 VAL B CA 1
ATOM 1640 C C . VAL B 1 87 ? 25.002 49.994 87.259 1.00 66.39 1681 VAL B C 1
ATOM 1641 O O . VAL B 1 87 ? 24.381 49.334 88.103 1.00 64.74 1681 VAL B O 1
ATOM 1645 N N . GLN B 1 88 ? 24.709 49.987 85.961 1.00 65.55 1682 GLN B N 1
ATOM 1646 C CA . GLN B 1 88 ? 23.571 49.265 85.413 1.00 51.19 1682 GLN B CA 1
ATOM 1647 C C . GLN B 1 88 ? 23.756 47.758 85.521 1.00 57.82 1682 GLN B C 1
ATOM 1648 O O . GLN B 1 88 ? 22.789 47.035 85.789 1.00 49.22 1682 GLN B O 1
ATOM 1654 N N . ALA B 1 89 ? 24.984 47.291 85.289 1.00 45.37 1683 ALA B N 1
ATOM 1655 C CA . ALA B 1 89 ? 25.281 45.857 85.306 1.00 45.63 1683 ALA B CA 1
ATOM 1656 C C . ALA B 1 89 ? 25.227 45.289 86.727 1.00 51.04 1683 ALA B C 1
ATOM 1657 O O . ALA B 1 89 ? 24.688 44.199 86.956 1.00 50.20 1683 ALA B O 1
ATOM 1659 N N . VAL B 1 90 ? 25.788 46.031 87.678 1.00 53.18 1684 VAL B N 1
ATOM 1660 C CA . VAL B 1 90 ? 25.715 45.641 89.080 1.00 54.07 1684 VAL B CA 1
ATOM 1661 C C . VAL B 1 90 ? 24.255 45.554 89.504 1.00 65.37 1684 VAL B C 1
ATOM 1662 O O . VAL B 1 90 ? 23.859 44.637 90.226 1.00 65.13 1684 VAL B O 1
ATOM 1666 N N . ALA B 1 91 ? 23.456 46.509 89.039 1.00 43.65 1685 ALA B N 1
ATOM 1667 C CA . ALA B 1 91 ? 22.049 46.553 89.400 1.00 44.50 1685 ALA B CA 1
ATOM 1668 C C . ALA B 1 91 ? 21.338 45.319 88.890 1.00 52.26 1685 ALA B C 1
ATOM 1669 O O . ALA B 1 91 ? 20.498 44.735 89.588 1.00 54.95 1685 ALA B O 1
ATOM 1671 N N . TRP B 1 92 ? 21.670 44.933 87.663 1.00 41.74 1686 TRP B N 1
ATOM 1672 C CA . TRP B 1 92 ? 21.029 43.781 87.068 1.00 49.40 1686 TRP B CA 1
ATOM 1673 C C . TRP B 1 92 ? 21.541 42.496 87.699 1.00 56.24 1686 TRP B C 1
ATOM 1674 O O . TRP B 1 92 ? 20.757 41.614 88.021 1.00 55.31 1686 TRP B O 1
ATOM 1685 N N . LEU B 1 93 ? 22.850 42.398 87.900 1.00 49.20 1687 LEU B N 1
ATOM 1686 C CA . LEU B 1 93 ? 23.408 41.197 88.499 1.00 45.50 1687 LEU B CA 1
ATOM 1687 C C . LEU B 1 93 ? 22.802 40.927 89.878 1.00 47.39 1687 LEU B C 1
ATOM 1688 O O . LEU B 1 93 ? 22.548 39.775 90.232 1.00 45.30 1687 LEU B O 1
ATOM 1693 N N . GLU B 1 94 ? 22.552 41.988 90.643 1.00 46.38 1688 GLU B N 1
ATOM 1694 C CA . GLU B 1 94 ? 21.901 41.850 91.944 1.00 51.41 1688 GLU B CA 1
ATOM 1695 C C . GLU B 1 94 ? 20.507 41.279 91.772 1.00 42.71 1688 GLU B C 1
ATOM 1696 O O . GLU B 1 94 ? 20.098 40.387 92.490 1.00 49.19 1688 GLU B O 1
ATOM 1702 N N . HIS B 1 95 ? 19.779 41.826 90.817 1.00 41.55 1689 HIS B N 1
ATOM 1703 C CA . HIS B 1 95 ? 18.435 41.376 90.540 1.00 43.86 1689 HIS B CA 1
ATOM 1704 C C . HIS B 1 95 ? 18.461 39.920 90.067 1.00 47.41 1689 HIS B C 1
ATOM 1705 O O . HIS B 1 95 ? 17.617 39.104 90.449 1.00 48.72 1689 HIS B O 1
ATOM 1712 N N . ALA B 1 96 ? 19.449 39.610 89.235 1.00 40.19 1690 ALA B N 1
ATOM 1713 C CA . ALA B 1 96 ? 19.608 38.285 88.664 1.00 42.38 1690 ALA B CA 1
ATOM 1714 C C . ALA B 1 96 ? 19.886 37.233 89.733 1.00 48.99 1690 ALA B C 1
ATOM 1715 O O . ALA B 1 96 ? 19.305 36.147 89.713 1.00 62.52 1690 ALA B O 1
ATOM 1717 N N . GLN B 1 97 ? 20.762 37.559 90.674 1.00 45.37 1691 GLN B N 1
ATOM 1718 C CA . GLN B 1 97 ? 21.067 36.632 91.751 1.00 47.23 1691 GLN B CA 1
ATOM 1719 C C . GLN B 1 97 ? 19.840 36.441 92.637 1.00 52.31 1691 GLN B C 1
ATOM 1720 O O . GLN B 1 97 ? 19.505 35.311 93.018 1.00 57.15 1691 GLN B O 1
ATOM 1726 N N . ARG B 1 98 ? 19.160 37.545 92.944 1.00 45.35 1692 ARG B N 1
ATOM 1727 C CA . ARG B 1 98 ? 17.955 37.490 93.764 1.00 42.05 1692 ARG B CA 1
ATOM 1728 C C . ARG B 1 98 ? 16.950 36.536 93.125 1.00 50.02 1692 ARG B C 1
ATOM 1729 O O . ARG B 1 98 ? 16.351 35.705 93.802 1.00 62.90 1692 ARG B O 1
ATOM 1737 N N . THR B 1 99 ? 16.793 36.665 91.811 1.00 38.91 1693 THR B N 1
ATOM 1738 C CA . THR B 1 99 ? 15.842 35.870 91.044 1.00 35.75 1693 THR B CA 1
ATOM 1739 C C . THR B 1 99 ? 16.214 34.377 90.993 1.00 43.64 1693 THR B C 1
ATOM 1740 O O . THR B 1 99 ? 15.388 33.506 91.272 1.00 46.72 1693 THR B O 1
ATOM 1744 N N . PHE B 1 100 ? 17.461 34.093 90.636 1.00 44.87 1694 PHE B N 1
ATOM 1745 C CA . PHE B 1 100 ? 17.953 32.724 90.587 1.00 35.39 1694 PHE B CA 1
ATOM 1746 C C . PHE B 1 100 ? 17.786 32.014 91.909 1.00 46.45 1694 PHE B C 1
ATOM 1747 O O . PHE B 1 100 ? 17.471 30.819 91.938 1.00 38.70 1694 PHE B O 1
ATOM 1755 N N . GLU B 1 101 ? 18.003 32.733 93.007 1.00 43.21 1695 GLU B N 1
ATOM 1756 C CA . GLU B 1 101 ? 17.938 32.089 94.313 1.00 49.47 1695 GLU B CA 1
ATOM 1757 C C . GLU B 1 101 ? 16.547 31.570 94.706 1.00 55.37 1695 GLU B C 1
ATOM 1758 O O . GLU B 1 101 ? 16.432 30.685 95.553 1.00 60.80 1695 GLU B O 1
ATOM 1764 N N . THR B 1 102 ? 15.498 32.086 94.083 1.00 49.04 1696 THR B N 1
ATOM 1765 C CA . THR B 1 102 ? 14.145 31.661 94.442 1.00 49.30 1696 THR B CA 1
ATOM 1766 C C . THR B 1 102 ? 13.375 31.032 93.295 1.00 50.32 1696 THR B C 1
ATOM 1767 O O . THR B 1 102 ? 12.145 31.031 93.289 1.00 77.39 1696 THR B O 1
ATOM 1771 N N . HIS B 1 103 ? 14.093 30.505 92.321 1.00 39.32 1697 HIS B N 1
ATOM 1772 C CA . HIS B 1 103 ? 13.445 29.971 91.145 1.00 35.30 1697 HIS B CA 1
ATOM 1773 C C . HIS B 1 103 ? 13.681 28.480 91.051 1.00 36.66 1697 HIS B C 1
ATOM 1774 O O . HIS B 1 103 ? 14.809 28.013 91.155 1.00 32.52 1697 HIS B O 1
ATOM 1781 N N . PRO B 1 104 ? 12.605 27.724 90.855 1.00 41.08 1698 PRO B N 1
ATOM 1782 C CA . PRO B 1 104 ? 12.678 26.258 90.864 1.00 29.91 1698 PRO B CA 1
ATOM 1783 C C . PRO B 1 104 ? 13.752 25.709 89.917 1.00 30.82 1698 PRO B C 1
ATOM 1784 O O . PRO B 1 104 ? 14.361 24.687 90.218 1.00 36.02 1698 PRO B O 1
ATOM 1788 N N . LEU B 1 105 ? 14.047 26.412 88.828 1.00 40.90 1699 LEU B N 1
ATOM 1789 C CA . LEU B 1 105 ? 14.981 25.878 87.839 1.00 31.78 1699 LEU B CA 1
ATOM 1790 C C . LEU B 1 105 ? 16.438 26.040 88.242 1.00 42.88 1699 LEU B C 1
ATOM 1791 O O . LEU B 1 105 ? 17.321 25.384 87.686 1.00 45.45 1699 LEU B O 1
ATOM 1796 N N . SER B 1 106 ? 16.700 26.890 89.224 1.00 39.08 1700 SER B N 1
ATOM 1797 C CA . SER B 1 106 ? 18.079 27.287 89.492 1.00 50.76 1700 SER B CA 1
ATOM 1798 C C . SER B 1 106 ? 18.442 27.164 90.952 1.00 50.54 1700 SER B C 1
ATOM 1799 O O . SER B 1 106 ? 19.583 26.869 91.290 1.00 57.24 1700 SER B O 1
ATOM 1802 N N . ALA B 1 107 ? 17.462 27.413 91.809 1.00 46.62 1701 ALA B N 1
ATOM 1803 C CA . ALA B 1 107 ? 17.670 27.420 93.247 1.00 48.20 1701 ALA B CA 1
ATOM 1804 C C . ALA B 1 107 ? 18.134 26.061 93.711 1.00 57.25 1701 ALA B C 1
ATOM 1805 O O . ALA B 1 107 ? 17.687 25.032 93.192 1.00 59.29 1701 ALA B O 1
ATOM 1807 N N . ALA B 1 108 ? 19.026 26.071 94.696 1.00 73.10 1702 ALA B N 1
ATOM 1808 C CA . ALA B 1 108 ? 19.504 24.844 95.317 1.00 70.68 1702 ALA B CA 1
ATOM 1809 C C . ALA B 1 108 ? 18.340 24.008 95.823 1.00 81.78 1702 ALA B C 1
ATOM 1810 O O . ALA B 1 108 ? 17.392 24.525 96.424 1.00 74.95 1702 ALA B O 1
ATOM 1812 N N . SER B 1 109 ? 18.399 22.718 95.517 1.00 100.07 1703 SER B N 1
ATOM 1813 C CA . SER B 1 109 ? 17.419 21.749 95.989 1.00 103.36 1703 SER B CA 1
ATOM 1814 C C . SER B 1 109 ? 18.134 20.685 96.820 1.00 121.21 1703 SER B C 1
ATOM 1815 O O . SER B 1 109 ? 19.239 20.915 97.311 1.00 118.05 1703 SER B O 1
ATOM 1818 N N . GLY B 1 110 ? 17.510 19.521 96.973 1.00 143.87 1704 GLY B N 1
ATOM 1819 C CA . GLY B 1 110 ? 18.133 18.421 97.690 1.00 157.52 1704 GLY B CA 1
ATOM 1820 C C . GLY B 1 110 ? 19.363 17.875 96.983 1.00 163.73 1704 GLY B C 1
ATOM 1821 O O . GLY B 1 110 ? 20.165 17.151 97.580 1.00 161.81 1704 GLY B O 1
ATOM 1822 N N . ASP B 1 111 ? 19.503 18.210 95.702 1.00 168.79 1705 ASP B N 1
ATOM 1823 C CA . ASP B 1 111 ? 20.544 17.630 94.856 1.00 174.48 1705 ASP B CA 1
ATOM 1824 C C . ASP B 1 111 ? 21.839 18.450 94.801 1.00 176.04 1705 ASP B C 1
ATOM 1825 O O . ASP B 1 111 ? 22.784 18.067 94.110 1.00 181.10 1705 ASP B O 1
ATOM 1830 N N . GLY B 1 112 ? 21.882 19.575 95.510 1.00 164.58 1706 GLY B N 1
ATOM 1831 C CA . GLY B 1 112 ? 23.087 20.389 95.550 1.00 152.90 1706 GLY B CA 1
ATOM 1832 C C . GLY B 1 112 ? 22.837 21.884 95.571 1.00 138.55 1706 GLY B C 1
ATOM 1833 O O . GLY B 1 112 ? 21.712 22.323 95.803 1.00 148.07 1706 GLY B O 1
ATOM 1834 N N . PRO B 1 113 ? 23.893 22.676 95.318 1.00 107.94 1707 PRO B N 1
ATOM 1835 C CA . PRO B 1 113 ? 23.851 24.138 95.335 1.00 84.09 1707 PRO B CA 1
ATOM 1836 C C . PRO B 1 113 ? 23.202 24.673 94.080 1.00 80.43 1707 PRO B C 1
ATOM 1837 O O . PRO B 1 113 ? 23.157 23.980 93.061 1.00 88.67 1707 PRO B O 1
ATOM 1841 N N . GLY B 1 114 ? 22.729 25.906 94.142 1.00 62.93 1708 GLY B N 1
ATOM 1842 C CA . GLY B 1 114 ? 22.109 26.516 92.990 1.00 65.17 1708 GLY B CA 1
ATOM 1843 C C . GLY B 1 114 ? 23.126 26.843 91.914 1.00 66.62 1708 GLY B C 1
ATOM 1844 O O . GLY B 1 114 ? 24.335 26.698 92.126 1.00 61.25 1708 GLY B O 1
ATOM 1845 N N . LEU B 1 115 ? 22.629 27.284 90.760 1.00 47.22 1709 LEU B N 1
ATOM 1846 C CA . LEU B 1 115 ? 23.474 27.534 89.599 1.00 48.71 1709 LEU B CA 1
ATOM 1847 C C . LEU B 1 115 ? 24.503 28.647 89.813 1.00 66.87 1709 LEU B C 1
ATOM 1848 O O . LEU B 1 115 ? 25.643 28.533 89.360 1.00 84.44 1709 LEU B O 1
ATOM 1853 N N . LEU B 1 116 ? 24.108 29.720 90.497 1.00 45.92 1710 LEU B N 1
ATOM 1854 C CA . LEU B 1 116 ? 24.992 30.871 90.641 1.00 60.17 1710 LEU B CA 1
ATOM 1855 C C . LEU B 1 116 ? 25.878 30.796 91.872 1.00 71.27 1710 LEU B C 1
ATOM 1856 O O . LEU B 1 116 ? 26.724 31.677 92.086 1.00 63.63 1710 LEU B O 1
ATOM 1861 N N . THR B 1 117 ? 25.669 29.762 92.682 1.00 59.30 1711 THR B N 1
ATOM 1862 C CA . THR B 1 117 ? 26.406 29.606 93.931 1.00 72.65 1711 THR B CA 1
ATOM 1863 C C . THR B 1 117 ? 27.904 29.740 93.693 1.00 77.99 1711 THR B C 1
ATOM 1864 O O . THR B 1 117 ? 28.564 30.528 94.364 1.00 87.52 1711 THR B O 1
ATOM 1868 N N . ARG B 1 118 ? 28.434 29.003 92.720 1.00 85.47 1712 ARG B N 1
ATOM 1869 C CA . ARG B 1 118 ? 29.872 29.021 92.443 1.00 86.31 1712 ARG B CA 1
ATOM 1870 C C . ARG B 1 118 ? 30.379 30.394 91.982 1.00 87.10 1712 ARG B C 1
ATOM 1871 O O . ARG B 1 118 ? 31.585 30.599 91.832 1.00 84.56 1712 ARG B O 1
ATOM 1879 N N . GLN B 1 119 ? 29.461 31.332 91.774 1.00 81.09 1713 GLN B N 1
ATOM 1880 C CA . GLN B 1 119 ? 29.824 32.676 91.348 1.00 65.41 1713 GLN B CA 1
ATOM 1881 C C . GLN B 1 119 ? 29.620 33.658 92.488 1.00 70.97 1713 GLN B C 1
ATOM 1882 O O . GLN B 1 119 ? 29.836 34.860 92.332 1.00 72.05 1713 GLN B O 1
ATOM 1888 N N . GLY B 1 120 ? 29.204 33.129 93.635 1.00 76.28 1714 GLY B N 1
ATOM 1889 C CA . GLY B 1 120 ? 28.862 33.940 94.788 1.00 77.14 1714 GLY B CA 1
ATOM 1890 C C . GLY B 1 120 ? 29.967 34.898 95.170 1.00 80.85 1714 GLY B C 1
ATOM 1891 O O . GLY B 1 120 ? 29.717 36.078 95.401 1.00 91.29 1714 GLY B O 1
ATOM 1892 N N . ALA B 1 121 ? 31.188 34.383 95.242 1.00 76.13 1715 ALA B N 1
ATOM 1893 C CA . ALA B 1 121 ? 32.337 35.191 95.621 1.00 73.97 1715 ALA B CA 1
ATOM 1894 C C . ALA B 1 121 ? 32.527 36.385 94.703 1.00 79.17 1715 ALA B C 1
ATOM 1895 O O . ALA B 1 121 ? 32.516 37.527 95.164 1.00 81.35 1715 ALA B O 1
ATOM 1897 N N . ARG B 1 122 ? 32.693 36.116 93.408 1.00 82.24 1716 ARG B N 1
ATOM 1898 C CA . ARG B 1 122 ? 32.889 37.174 92.413 1.00 71.36 1716 ARG B CA 1
ATOM 1899 C C . ARG B 1 122 ? 31.749 38.180 92.427 1.00 77.11 1716 ARG B C 1
ATOM 1900 O O . ARG B 1 122 ? 31.969 39.388 92.365 1.00 87.59 1716 ARG B O 1
ATOM 1908 N N . LEU B 1 123 ? 30.528 37.661 92.482 1.00 80.27 1717 LEU B N 1
ATOM 1909 C CA . LEU B 1 123 ? 29.332 38.486 92.506 1.00 66.61 1717 LEU B CA 1
ATOM 1910 C C . LEU B 1 123 ? 29.349 39.429 93.690 1.00 64.98 1717 LEU B C 1
ATOM 1911 O O . LEU B 1 123 ? 29.160 40.631 93.528 1.00 74.68 1717 LEU B O 1
ATOM 1916 N N . GLN B 1 124 ? 29.570 38.880 94.882 1.00 62.24 1718 GLN B N 1
ATOM 1917 C CA . GLN B 1 124 ? 29.635 39.693 96.092 1.00 73.74 1718 GLN B CA 1
ATOM 1918 C C . GLN B 1 124 ? 30.752 40.730 95.996 1.00 83.66 1718 GLN B C 1
ATOM 1919 O O . GLN B 1 124 ? 30.593 41.873 96.421 1.00 75.96 1718 GLN B O 1
ATOM 1925 N N . ALA B 1 125 ? 31.883 40.312 95.437 1.00 90.37 1719 ALA B N 1
ATOM 1926 C CA . ALA B 1 125 ? 33.014 41.204 95.218 1.00 86.30 1719 ALA B CA 1
ATOM 1927 C C . ALA B 1 125 ? 32.594 42.412 94.404 1.00 85.15 1719 ALA B C 1
ATOM 1928 O O . ALA B 1 125 ? 32.798 43.552 94.816 1.00 98.75 1719 ALA B O 1
ATOM 1930 N N . LEU B 1 126 ? 32.017 42.151 93.236 1.00 78.75 1720 LEU B N 1
ATOM 1931 C CA . LEU B 1 126 ? 31.497 43.211 92.385 1.00 67.46 1720 LEU B CA 1
ATOM 1932 C C . LEU B 1 126 ? 30.443 44.054 93.102 1.00 83.96 1720 LEU B C 1
ATOM 1933 O O . LEU B 1 126 ? 30.362 45.271 92.889 1.00 83.99 1720 LEU B O 1
ATOM 1938 N N . PHE B 1 127 ? 29.660 43.412 93.974 1.00 89.79 1721 PHE B N 1
ATOM 1939 C CA . PHE B 1 127 ? 28.509 44.071 94.589 1.00 87.34 1721 PHE B CA 1
ATOM 1940 C C . PHE B 1 127 ? 28.933 45.068 95.651 1.00 96.82 1721 PHE B C 1
ATOM 1941 O O . PHE B 1 127 ? 28.334 46.137 95.784 1.00 94.13 1721 PHE B O 1
ATOM 1949 N N . ASP B 1 128 ? 29.977 44.727 96.395 1.00 109.71 1722 ASP B N 1
ATOM 1950 C CA . ASP B 1 128 ? 30.426 45.565 97.496 1.00 115.24 1722 ASP B CA 1
ATOM 1951 C C . ASP B 1 128 ? 31.107 46.766 96.834 1.00 121.66 1722 ASP B C 1
ATOM 1952 O O . ASP B 1 128 ? 32.336 46.862 96.791 1.00 107.07 1722 ASP B O 1
ATOM 1957 N N . THR B 1 129 ? 30.267 47.687 96.355 1.00 138.19 1723 THR B N 1
ATOM 1958 C CA . THR B 1 129 ? 30.512 48.484 95.145 1.00 139.20 1723 THR B CA 1
ATOM 1959 C C . THR B 1 129 ? 31.871 49.200 95.041 1.00 143.88 1723 THR B C 1
ATOM 1960 O O . THR B 1 129 ? 31.946 50.407 94.801 1.00 143.83 1723 THR B O 1
ATOM 1964 N N . ARG B 1 130 ? 32.943 48.423 95.178 1.00 148.33 1724 ARG B N 1
ATOM 1965 C CA . ARG B 1 130 ? 34.296 48.899 94.902 1.00 150.00 1724 ARG B CA 1
ATOM 1966 C C . ARG B 1 130 ? 34.436 49.165 93.406 1.00 146.76 1724 ARG B C 1
ATOM 1967 O O . ARG B 1 130 ? 33.796 48.490 92.602 1.00 155.13 1724 ARG B O 1
ATOM 1975 N N . ARG B 1 131 ? 35.274 50.134 93.041 1.00 132.20 1725 ARG B N 1
ATOM 1976 C CA . ARG B 1 131 ? 35.584 50.437 91.638 1.00 123.29 1725 ARG B CA 1
ATOM 1977 C C . ARG B 1 131 ? 34.364 50.530 90.710 1.00 113.51 1725 ARG B C 1
ATOM 1978 O O . ARG B 1 131 ? 33.251 50.845 91.139 1.00 110.41 1725 ARG B O 1
#